Protein AF-A0A1H9HS40-F1 (afdb_monomer)

Radius of gyration: 23.6 Å; Cα contacts (8 Å, |Δi|>4): 736; chains: 1; bounding box: 59×77×65 Å

Foldseek 3Di:
DDDDDDDDDDDPPDPPPPPDPPDPQLVRCCVVDVDDPDPDVDDDLPQPPPFALKDWDDFDDLVLAAQAAWKWKAFPLQWTWFWPPLPPDQKTFIKTARCRSCVSRDATWGWQGRLQVFFTWIARVVVRWTKWFSAQDLAKTFIMTHPCVPDPRIDGFRWHWDFDDADPVGHTWTWTWGQRPNHIWTWDFDDDNMTTIMTGSPDDTTGITIIFIKRAPVCVVVQVCVLFVPFAADEAEDPPFGIAGAADLSLLVVLLVVLVLQVDDADPPPCHQVNLAVSSQVSQQVSCVVSVDPHGHQKKKWWWDDPPDIHIWMWHQHSSRFIWTARSNHRDIDGSNQCADPVSHRTRTHYMYD

Structure (mmCIF, N/CA/C/O backbone):
data_AF-A0A1H9HS40-F1
#
_entry.id   AF-A0A1H9HS40-F1
#
loop_
_atom_site.group_PDB
_atom_site.id
_atom_site.type_symbol
_atom_site.label_atom_id
_atom_site.label_alt_id
_atom_site.label_comp_id
_atom_site.label_asym_id
_atom_site.label_entity_id
_atom_site.label_seq_id
_atom_site.pdbx_PDB_ins_code
_atom_site.Cartn_x
_atom_site.Cartn_y
_atom_site.Cartn_z
_atom_site.occupancy
_atom_site.B_iso_or_equiv
_atom_site.auth_seq_id
_atom_site.auth_comp_id
_atom_site.auth_asym_id
_atom_site.auth_atom_id
_atom_site.pdbx_PDB_model_num
ATOM 1 N N . MET A 1 1 ? 18.404 55.003 -31.697 1.00 40.00 1 MET A N 1
ATOM 2 C CA . MET A 1 1 ? 17.239 55.155 -30.802 1.00 40.00 1 MET A CA 1
ATOM 3 C C . MET A 1 1 ? 16.179 54.204 -31.325 1.00 40.00 1 MET A C 1
ATOM 5 O O . MET A 1 1 ? 15.540 54.501 -32.322 1.00 40.00 1 MET A O 1
ATOM 9 N N . THR A 1 2 ? 16.123 53.007 -30.747 1.00 33.38 2 THR A N 1
ATOM 10 C CA . THR A 1 2 ? 15.305 51.886 -31.228 1.00 33.38 2 THR A CA 1
ATOM 11 C C . THR A 1 2 ? 14.332 51.542 -30.113 1.00 33.38 2 THR A C 1
ATOM 13 O O . THR A 1 2 ? 14.756 51.285 -28.989 1.00 33.38 2 THR A O 1
ATOM 16 N N . ILE A 1 3 ? 13.038 51.630 -30.405 1.00 30.75 3 ILE A N 1
ATOM 17 C CA . ILE A 1 3 ? 11.954 51.423 -29.444 1.00 30.75 3 ILE A CA 1
ATOM 18 C C . ILE A 1 3 ? 11.663 49.919 -29.369 1.00 30.75 3 ILE A C 1
ATOM 20 O O . ILE A 1 3 ? 11.260 49.316 -30.362 1.00 30.75 3 ILE A O 1
ATOM 24 N N . LEU A 1 4 ? 11.870 49.325 -28.191 1.00 27.53 4 LEU A N 1
ATOM 25 C CA . LEU A 1 4 ? 11.405 47.983 -27.836 1.00 27.53 4 LEU A CA 1
ATOM 26 C C . LEU A 1 4 ? 9.881 48.015 -27.643 1.00 27.53 4 LEU A C 1
ATOM 28 O O . LEU A 1 4 ? 9.381 48.727 -26.774 1.00 27.53 4 LEU A O 1
ATOM 32 N N . ARG A 1 5 ? 9.141 47.239 -28.444 1.00 29.30 5 ARG A N 1
ATOM 33 C CA . ARG A 1 5 ? 7.741 46.891 -28.165 1.00 29.30 5 ARG A CA 1
ATOM 34 C C . ARG A 1 5 ? 7.723 45.645 -27.283 1.00 29.30 5 ARG A C 1
ATOM 36 O O . ARG A 1 5 ? 8.166 44.588 -27.717 1.00 29.30 5 ARG A O 1
ATOM 43 N N . ILE A 1 6 ? 7.209 45.792 -26.067 1.00 33.59 6 ILE A N 1
ATOM 44 C CA . ILE A 1 6 ? 6.857 44.691 -25.168 1.00 33.59 6 ILE A CA 1
ATOM 45 C C . ILE A 1 6 ? 5.388 44.358 -25.445 1.00 33.59 6 ILE A C 1
ATOM 47 O O . ILE A 1 6 ? 4.531 45.237 -25.347 1.00 33.59 6 ILE A O 1
ATOM 51 N N . THR A 1 7 ? 5.099 43.119 -25.831 1.00 40.88 7 THR A N 1
ATOM 52 C CA . THR A 1 7 ? 3.731 42.584 -25.918 1.00 40.88 7 THR A CA 1
ATOM 53 C C . THR A 1 7 ? 3.304 42.065 -24.537 1.00 40.88 7 THR A C 1
ATOM 55 O O . THR A 1 7 ? 4.147 41.479 -23.855 1.00 40.88 7 THR A O 1
ATOM 58 N N . PRO A 1 8 ? 2.045 42.251 -24.092 1.00 34.88 8 PRO A N 1
ATOM 59 C CA . PRO A 1 8 ? 1.588 41.734 -22.805 1.00 34.88 8 PRO A CA 1
ATOM 60 C C . PRO A 1 8 ? 1.422 40.213 -22.840 1.00 34.88 8 PRO A C 1
ATOM 62 O O . PRO A 1 8 ? 0.941 39.651 -23.822 1.00 34.88 8 PRO A O 1
ATOM 65 N N . THR A 1 9 ? 1.818 39.585 -21.742 1.00 35.16 9 THR A N 1
ATOM 66 C CA . THR A 1 9 ? 1.709 38.162 -21.426 1.00 35.16 9 THR A CA 1
ATOM 67 C C . THR A 1 9 ? 0.245 37.713 -21.404 1.00 35.16 9 THR A C 1
ATOM 69 O O . THR A 1 9 ? -0.578 38.322 -20.718 1.00 35.16 9 THR A O 1
ATOM 72 N N . GLU A 1 10 ? -0.077 36.635 -22.121 1.00 34.25 10 GLU A N 1
ATOM 73 C CA . GLU A 1 10 ? -1.341 35.915 -21.950 1.00 34.25 10 GLU A CA 1
ATOM 74 C C . GLU A 1 10 ? -1.436 35.408 -20.507 1.00 34.25 10 GLU A C 1
ATOM 76 O O . GLU A 1 10 ? -0.534 34.744 -19.993 1.00 34.25 10 GLU A O 1
ATOM 81 N N . THR A 1 11 ? -2.520 35.780 -19.833 1.00 31.67 11 THR A N 1
ATOM 82 C CA . THR A 1 11 ? -2.842 35.293 -18.493 1.00 31.67 11 THR A CA 1
ATOM 83 C C . THR A 1 11 ? -3.531 33.947 -18.678 1.00 31.67 11 THR A C 1
ATOM 85 O O . THR A 1 11 ? -4.616 33.883 -19.248 1.00 31.67 11 THR A O 1
ATOM 88 N N . ILE A 1 12 ? -2.871 32.863 -18.273 1.00 31.50 12 ILE A N 1
ATOM 89 C CA . ILE A 1 12 ? -3.495 31.542 -18.209 1.00 31.50 12 ILE A CA 1
ATOM 90 C C . ILE A 1 12 ? -4.459 31.587 -17.023 1.00 31.50 12 ILE A C 1
ATOM 92 O O . ILE A 1 12 ? -4.018 31.607 -15.873 1.00 31.50 12 ILE A O 1
ATOM 96 N N . ASP A 1 13 ? -5.761 31.626 -17.304 1.00 28.08 13 ASP A N 1
ATOM 97 C CA . ASP A 1 13 ? -6.796 31.390 -16.302 1.00 28.08 13 ASP A CA 1
ATOM 98 C C . ASP A 1 13 ? -6.647 29.950 -15.795 1.00 28.08 13 ASP A C 1
ATOM 100 O O . ASP A 1 13 ? -7.088 28.979 -16.414 1.00 28.08 13 ASP A O 1
ATOM 104 N N . LEU A 1 14 ? -5.968 29.807 -14.656 1.00 28.09 14 LEU A N 1
ATOM 105 C CA . LEU A 1 14 ? -6.035 28.606 -13.840 1.00 28.09 14 LEU A CA 1
ATOM 106 C C . LEU A 1 14 ? -7.497 28.437 -13.425 1.00 28.09 14 LEU A C 1
ATOM 108 O O . LEU A 1 14 ? -8.017 29.217 -12.629 1.00 28.09 14 LEU A O 1
ATOM 112 N N . LEU A 1 15 ? -8.152 27.409 -13.966 1.00 28.73 15 LEU A N 1
ATOM 113 C CA . LEU A 1 15 ? -9.399 26.869 -13.435 1.00 28.73 15 LEU A CA 1
ATOM 114 C C . LEU A 1 15 ? -9.146 26.432 -11.988 1.00 28.73 15 LEU A C 1
ATOM 116 O O . LEU A 1 15 ? -8.768 25.294 -11.717 1.00 28.73 15 LEU A O 1
ATOM 120 N N . VAL A 1 16 ? -9.321 27.365 -11.054 1.00 27.80 16 VAL A N 1
ATOM 121 C CA . VAL A 1 16 ? -9.432 27.069 -9.632 1.00 27.80 16 VAL A CA 1
ATOM 122 C C . VAL A 1 16 ? -10.718 26.253 -9.488 1.00 27.80 16 VAL A C 1
ATOM 124 O O . VAL A 1 16 ? -11.789 26.766 -9.833 1.00 27.80 16 VAL A O 1
ATOM 127 N N . PRO A 1 17 ? -10.657 24.980 -9.053 1.00 28.31 17 PRO A N 1
ATOM 128 C CA . PRO A 1 17 ? -11.872 24.233 -8.771 1.00 28.31 17 PRO A CA 1
ATOM 129 C C . PRO A 1 17 ? -12.689 25.030 -7.747 1.00 28.31 17 PRO A C 1
ATOM 131 O O . PRO A 1 17 ? -12.093 25.649 -6.861 1.00 28.31 17 PRO A O 1
ATOM 134 N N . PRO A 1 18 ? -14.028 25.070 -7.866 1.00 28.84 18 PRO A N 1
ATOM 135 C CA . PRO A 1 18 ? -14.858 25.852 -6.959 1.00 28.84 18 PRO A CA 1
ATOM 136 C C . PRO A 1 18 ? -14.485 25.503 -5.51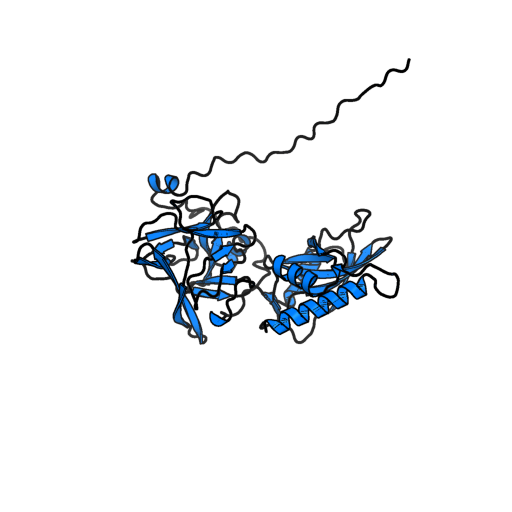9 1.00 28.84 18 PRO A C 1
ATOM 138 O O . PRO A 1 18 ? -14.497 24.324 -5.155 1.00 28.84 18 PRO A O 1
ATOM 141 N N . GLN A 1 19 ? -14.114 26.519 -4.729 1.00 28.41 19 GLN A N 1
ATOM 142 C CA . GLN A 1 19 ? -13.944 26.381 -3.286 1.00 28.41 19 GLN A CA 1
ATOM 143 C C . GLN A 1 19 ? -15.234 25.763 -2.747 1.00 28.41 19 GLN A C 1
ATOM 145 O O . GLN A 1 19 ? -16.277 26.415 -2.713 1.00 28.41 19 GLN A O 1
ATOM 150 N N . ARG A 1 20 ? -15.177 24.474 -2.398 1.00 40.81 20 ARG A N 1
ATOM 151 C CA . ARG A 1 20 ? -16.240 23.838 -1.627 1.00 40.81 20 ARG A CA 1
ATOM 152 C C . ARG A 1 20 ? -16.282 24.514 -0.264 1.00 40.81 20 ARG A C 1
ATOM 154 O O . ARG A 1 20 ? -15.242 24.939 0.241 1.00 40.81 20 ARG A O 1
ATOM 161 N N . GLU A 1 21 ? -17.489 24.644 0.277 1.00 34.22 21 GLU A N 1
ATOM 162 C CA . GLU A 1 21 ? -17.707 25.229 1.596 1.00 34.22 21 GLU A CA 1
ATOM 163 C C . GLU A 1 21 ? -16.747 24.619 2.628 1.00 34.22 21 GLU A C 1
ATOM 165 O O . GLU A 1 21 ? -16.430 23.428 2.530 1.00 34.22 21 GLU A O 1
ATOM 170 N N . PRO A 1 22 ? -16.253 25.414 3.595 1.00 35.09 22 PRO A N 1
ATOM 171 C CA . PRO A 1 22 ? -15.425 24.889 4.668 1.00 35.09 22 PRO A CA 1
ATOM 172 C C . PRO A 1 22 ? -16.176 23.736 5.335 1.00 35.09 22 PRO A C 1
ATOM 174 O O . PRO A 1 22 ? -17.273 23.924 5.859 1.00 35.09 22 PRO A O 1
ATOM 177 N N . HIS A 1 23 ? -15.598 22.535 5.268 1.00 45.19 23 HIS A N 1
ATOM 178 C CA . HIS A 1 23 ? -16.091 21.391 6.020 1.00 45.19 23 HIS A CA 1
ATOM 179 C C . HIS A 1 23 ? -16.185 21.825 7.485 1.00 45.19 23 HIS A C 1
ATOM 181 O O . HIS A 1 23 ? -15.173 22.221 8.065 1.00 45.19 23 HIS A O 1
ATOM 187 N N . ALA A 1 24 ? -17.397 21.818 8.045 1.00 52.47 24 ALA A N 1
ATOM 188 C CA . ALA A 1 24 ? -17.604 22.102 9.459 1.00 52.47 24 ALA A CA 1
ATOM 189 C C . ALA A 1 24 ? -16.704 21.184 10.298 1.00 52.47 24 ALA A C 1
ATOM 191 O O . ALA A 1 24 ? -16.459 20.041 9.905 1.00 52.47 24 ALA A O 1
ATOM 192 N N . ASP A 1 25 ? -16.185 21.705 11.410 1.00 58.88 25 ASP A N 1
ATOM 193 C CA . ASP A 1 25 ? -15.340 20.959 12.344 1.00 58.88 25 ASP A CA 1
ATOM 194 C C . ASP A 1 25 ? -16.004 19.595 12.659 1.00 58.88 25 ASP A C 1
ATOM 196 O O . ASP A 1 25 ? -17.232 19.550 12.822 1.00 58.88 25 ASP A O 1
ATOM 200 N N . PRO A 1 26 ? -15.255 18.474 12.728 1.00 55.47 26 PRO A N 1
ATOM 201 C CA . PRO A 1 26 ? -15.784 17.188 13.179 1.00 55.47 26 PRO A CA 1
ATOM 202 C C . PRO A 1 26 ? -16.660 17.297 14.435 1.00 55.47 26 PRO A C 1
ATOM 204 O O . PRO A 1 26 ? -17.665 16.593 14.541 1.00 55.47 26 PRO A O 1
ATOM 207 N N . GLY A 1 27 ? -16.314 18.203 15.359 1.00 50.59 27 GLY A N 1
ATOM 208 C CA . GLY A 1 27 ? -17.098 18.508 16.557 1.00 50.59 27 GLY A CA 1
ATOM 209 C C . GLY A 1 27 ? -18.384 19.305 16.292 1.00 50.59 27 GLY A C 1
ATOM 210 O O . GLY A 1 27 ? -19.408 19.045 16.927 1.00 50.59 27 GLY A O 1
ATOM 211 N N . ASP A 1 28 ? -18.381 20.220 15.319 1.00 47.12 28 ASP A N 1
ATOM 212 C CA . ASP A 1 28 ? -19.530 21.076 14.982 1.00 47.12 28 ASP A CA 1
ATOM 213 C C . ASP A 1 28 ? -20.619 20.318 14.208 1.00 47.12 28 ASP A C 1
ATOM 215 O O . ASP A 1 28 ? -21.813 20.543 14.425 1.00 47.12 28 ASP A O 1
ATOM 219 N N . LEU A 1 29 ? -20.234 19.360 13.353 1.00 50.53 29 LEU A N 1
ATOM 220 C CA . LEU A 1 29 ? -21.190 18.483 12.662 1.00 50.53 29 LEU A CA 1
ATOM 221 C C . LEU A 1 29 ? -21.985 17.604 13.639 1.00 50.53 29 LEU A C 1
ATOM 223 O O . LEU A 1 29 ? -23.115 17.225 13.334 1.00 50.53 29 LEU A O 1
ATOM 227 N N . LEU A 1 30 ? -21.439 17.336 14.828 1.00 45.12 30 LEU A N 1
ATOM 228 C CA . LEU A 1 30 ? -22.078 16.518 15.861 1.00 45.12 30 LEU A CA 1
ATOM 229 C C . LEU A 1 30 ? -22.964 17.321 16.818 1.00 45.12 30 LEU A C 1
ATOM 231 O O . LEU A 1 30 ? -23.935 16.779 17.346 1.00 45.12 30 LEU A O 1
ATOM 235 N N . ALA A 1 31 ? -22.690 18.617 16.999 1.00 40.88 31 ALA A N 1
ATOM 236 C CA . ALA A 1 31 ? -23.524 19.500 17.817 1.00 40.88 31 ALA A CA 1
ATOM 237 C C . ALA A 1 31 ? -24.910 19.770 17.188 1.00 40.88 31 ALA A C 1
ATOM 239 O O . ALA A 1 31 ? -25.861 20.079 17.908 1.00 40.88 31 ALA A O 1
ATOM 240 N N . GLY A 1 32 ? -25.042 19.621 15.862 1.00 37.72 32 GLY A N 1
ATOM 241 C CA . GLY A 1 32 ? -26.309 19.759 15.125 1.00 37.72 32 GLY A CA 1
ATOM 242 C C . GLY A 1 32 ? -26.915 18.447 14.612 1.00 37.72 32 GLY A C 1
ATOM 243 O O . GLY A 1 32 ? -28.125 18.379 14.387 1.00 37.72 32 GLY A O 1
ATOM 244 N N . HIS A 1 33 ? -26.110 17.393 14.452 1.00 35.03 33 HIS A N 1
ATOM 245 C CA . HIS A 1 33 ? -26.544 16.108 13.913 1.00 35.03 33 HIS A CA 1
ATOM 246 C C . HIS A 1 33 ? -25.877 14.958 14.677 1.00 35.03 33 HIS A C 1
ATOM 248 O O . HIS A 1 33 ? -24.681 14.733 14.567 1.00 35.03 33 HIS A O 1
ATOM 254 N N . LEU A 1 34 ? -26.667 14.149 15.389 1.00 39.03 34 LEU A N 1
ATOM 255 C CA . LEU A 1 34 ? -26.239 12.904 16.063 1.00 39.03 34 LEU A CA 1
ATOM 256 C C . LEU A 1 34 ? -25.634 11.833 15.119 1.00 39.03 34 LEU A C 1
ATOM 258 O O . LEU A 1 34 ? -25.358 10.707 15.533 1.00 39.03 34 LEU A O 1
ATOM 262 N N . HIS A 1 35 ? -25.424 12.161 13.846 1.00 43.16 35 HIS A N 1
ATOM 263 C CA . HIS A 1 35 ? -24.934 11.272 12.811 1.00 43.16 35 HIS A CA 1
ATOM 264 C C . HIS A 1 35 ? -23.915 12.026 11.957 1.00 43.16 35 HIS A C 1
ATOM 266 O O . HIS A 1 35 ? -24.259 13.043 11.354 1.00 43.16 35 HIS A O 1
ATOM 272 N N . ALA A 1 36 ? -22.688 11.501 11.860 1.00 43.53 36 ALA A N 1
ATOM 273 C CA . ALA A 1 36 ? -21.778 11.875 10.783 1.00 43.53 36 ALA A CA 1
ATOM 274 C C . ALA A 1 36 ? -22.552 11.804 9.448 1.00 43.53 36 ALA A C 1
ATOM 276 O O . ALA A 1 36 ? -23.324 10.851 9.256 1.00 43.53 36 ALA A O 1
ATOM 277 N N . PRO A 1 37 ? -22.434 12.816 8.567 1.00 43.62 37 PRO A N 1
ATOM 278 C CA . PRO A 1 37 ? -23.294 12.954 7.398 1.00 43.62 37 PRO A CA 1
ATOM 279 C C . PRO A 1 37 ? -23.260 11.674 6.561 1.00 43.62 37 PRO A C 1
ATOM 281 O O . PRO A 1 37 ? -22.245 11.344 5.954 1.00 43.62 37 PRO A O 1
ATOM 284 N N . ARG A 1 38 ? -24.378 10.930 6.554 1.00 46.50 38 ARG A N 1
ATOM 285 C CA . ARG A 1 38 ? -24.529 9.694 5.780 1.00 46.50 38 ARG A CA 1
ATOM 286 C C . ARG A 1 38 ? -24.315 10.035 4.316 1.00 46.50 38 ARG A C 1
ATOM 288 O O . ARG A 1 38 ? -25.177 10.652 3.689 1.00 46.50 38 ARG A O 1
ATOM 295 N N . ARG A 1 39 ? -23.203 9.588 3.739 1.00 45.75 39 ARG A N 1
ATOM 296 C CA . ARG A 1 39 ? -23.082 9.534 2.289 1.00 45.75 39 ARG A CA 1
ATOM 297 C C . ARG A 1 39 ? -23.960 8.386 1.772 1.00 45.75 39 ARG A C 1
ATOM 299 O O . ARG A 1 39 ? -23.469 7.306 1.486 1.00 45.75 39 ARG A O 1
ATOM 306 N N . GLY A 1 40 ? -25.263 8.658 1.684 1.00 43.56 40 GLY A N 1
ATOM 307 C CA . GLY A 1 40 ? -26.228 7.927 0.866 1.00 43.56 40 GLY A CA 1
ATOM 308 C C . GLY A 1 40 ? -26.787 6.628 1.454 1.00 43.56 40 GLY A C 1
ATOM 309 O O . GLY A 1 40 ? -26.328 5.546 1.115 1.00 43.56 40 GLY A O 1
ATOM 310 N N . GLU A 1 41 ? -27.891 6.733 2.200 1.00 39.34 41 GLU A N 1
ATOM 311 C CA . GLU A 1 41 ? -29.002 5.773 2.037 1.00 39.34 41 GLU A CA 1
ATOM 312 C C . GLU A 1 41 ? -29.729 5.982 0.690 1.00 39.34 41 GLU A C 1
ATOM 314 O O . GLU A 1 41 ? -30.483 5.116 0.261 1.00 39.34 41 GLU A O 1
ATOM 319 N N . ASP A 1 42 ? -29.445 7.080 -0.023 1.00 39.03 42 ASP A N 1
ATOM 320 C CA . ASP A 1 42 ? -29.999 7.372 -1.340 1.00 39.03 42 ASP A CA 1
ATOM 321 C C . ASP A 1 42 ? -28.957 7.320 -2.465 1.00 39.03 42 ASP A C 1
ATOM 323 O O . ASP A 1 42 ? -27.871 7.899 -2.399 1.00 39.03 42 ASP A O 1
ATOM 327 N N . SER A 1 43 ? -29.400 6.700 -3.559 1.00 35.66 43 SER A N 1
ATOM 328 C CA . SER A 1 43 ? -28.802 6.584 -4.892 1.00 35.66 43 SER A CA 1
ATOM 329 C C . SER A 1 43 ? -27.727 5.510 -5.056 1.00 35.66 43 SER A C 1
ATOM 331 O O . SER A 1 43 ? -26.534 5.746 -4.908 1.00 35.66 43 SER A O 1
ATOM 333 N N . THR A 1 44 ? -28.201 4.314 -5.435 1.00 37.56 44 THR A N 1
ATOM 334 C CA . THR A 1 44 ? -27.530 3.372 -6.347 1.00 37.56 44 THR A CA 1
ATOM 335 C C . THR A 1 44 ? -26.013 3.477 -6.294 1.00 37.56 44 THR A C 1
ATOM 337 O O . THR A 1 44 ? -25.440 4.235 -7.082 1.00 37.56 44 THR A O 1
ATOM 340 N N . GLY A 1 45 ? -25.374 2.748 -5.374 1.00 38.91 45 GLY A N 1
ATOM 341 C CA . GLY A 1 45 ? -23.928 2.569 -5.395 1.00 38.91 45 GLY A CA 1
ATOM 342 C C . GLY A 1 45 ? -23.542 2.189 -6.815 1.00 38.91 45 GLY A C 1
ATOM 343 O O . GLY A 1 45 ? -23.801 1.069 -7.255 1.00 38.91 45 GLY A O 1
ATOM 344 N N . ARG A 1 46 ? -23.061 3.164 -7.596 1.00 36.19 46 ARG A N 1
ATOM 345 C CA . ARG A 1 46 ? -22.577 2.901 -8.941 1.00 36.19 46 ARG A CA 1
ATOM 346 C C . ARG A 1 46 ? -21.473 1.901 -8.696 1.00 36.19 46 ARG A C 1
ATOM 348 O O . ARG A 1 46 ? -20.494 2.266 -8.052 1.00 36.19 46 ARG A O 1
ATOM 355 N N 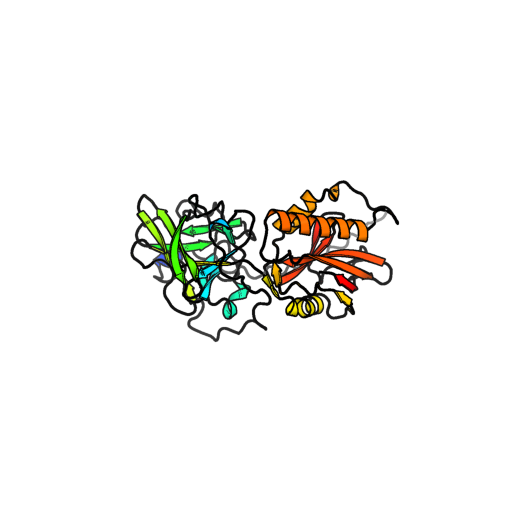. ALA A 1 47 ? -21.656 0.669 -9.162 1.00 39.47 47 ALA A N 1
ATOM 356 C CA . ALA A 1 47 ? -20.558 -0.262 -9.317 1.00 39.47 47 ALA A CA 1
ATOM 357 C C . ALA A 1 47 ? -19.465 0.514 -10.063 1.00 39.47 47 ALA A C 1
ATOM 359 O O . ALA A 1 47 ? -19.624 0.865 -11.237 1.00 39.47 47 ALA A O 1
ATOM 360 N N . ARG A 1 48 ? -18.439 0.950 -9.328 1.00 44.94 48 ARG A N 1
ATOM 361 C CA . ARG A 1 48 ? -17.328 1.713 -9.883 1.00 44.94 48 ARG A CA 1
ATOM 362 C C . ARG A 1 48 ? -16.453 0.689 -10.604 1.00 44.94 48 ARG A C 1
ATOM 364 O O . ARG A 1 48 ? -15.579 0.090 -9.991 1.00 44.94 48 ARG A O 1
ATOM 371 N N . GLY A 1 49 ? -16.741 0.480 -11.890 1.00 50.38 49 GLY A N 1
ATOM 372 C CA . GLY A 1 49 ? -15.906 -0.277 -12.829 1.00 50.38 49 GLY A CA 1
ATOM 373 C C . GLY A 1 49 ? -15.845 -1.793 -12.608 1.00 50.38 49 GLY A C 1
ATOM 374 O O . GLY A 1 49 ? -16.630 -2.364 -11.852 1.00 50.38 49 GLY A O 1
ATOM 375 N N . ASP A 1 50 ? -14.897 -2.424 -13.305 1.00 57.53 50 ASP A N 1
ATOM 376 C CA . ASP A 1 50 ? -14.623 -3.868 -13.343 1.00 57.53 50 ASP A CA 1
ATOM 377 C C . ASP A 1 50 ? -14.012 -4.410 -12.027 1.00 57.53 50 ASP A C 1
ATOM 379 O O . ASP A 1 50 ? -13.008 -5.117 -12.048 1.00 57.53 50 ASP A O 1
ATOM 383 N N . GLY A 1 51 ? -14.598 -4.086 -10.868 1.00 63.47 51 GLY A N 1
ATOM 384 C CA . GLY A 1 51 ? -14.123 -4.522 -9.546 1.00 63.47 51 GLY A CA 1
ATOM 385 C C . GLY A 1 51 ? -12.682 -4.091 -9.209 1.00 63.47 51 GLY A C 1
ATOM 386 O O . GLY A 1 51 ? -12.026 -3.399 -9.990 1.00 63.47 51 GLY A O 1
ATOM 387 N N . PRO A 1 52 ? -12.162 -4.473 -8.030 1.00 74.44 52 PRO A N 1
ATOM 388 C CA . PRO A 1 52 ? -10.778 -4.190 -7.676 1.00 74.44 52 PRO A CA 1
ATOM 389 C C . PRO A 1 52 ? -9.824 -5.087 -8.478 1.00 74.44 52 PRO A C 1
ATOM 391 O O . PRO A 1 52 ? -10.000 -6.305 -8.566 1.00 74.44 52 PRO A O 1
ATOM 394 N N . VAL A 1 53 ? -8.785 -4.490 -9.069 1.00 80.88 53 VAL A N 1
ATOM 395 C CA . VAL A 1 53 ? -7.723 -5.257 -9.749 1.00 80.88 53 VAL A CA 1
ATOM 396 C C . VAL A 1 53 ? -6.757 -5.887 -8.741 1.00 80.88 53 VAL A C 1
ATOM 398 O O . VAL A 1 53 ? -6.182 -6.948 -8.997 1.00 80.88 53 VAL A O 1
ATOM 401 N N . ILE A 1 54 ? -6.623 -5.247 -7.581 1.00 89.81 54 ILE A N 1
ATOM 402 C CA . ILE A 1 54 ? -5.916 -5.778 -6.425 1.00 89.81 54 ILE A CA 1
ATOM 403 C C . ILE A 1 54 ? -6.826 -6.745 -5.671 1.00 89.81 54 ILE A C 1
ATOM 405 O O . ILE A 1 54 ? -8.009 -6.494 -5.463 1.00 89.81 54 ILE A O 1
A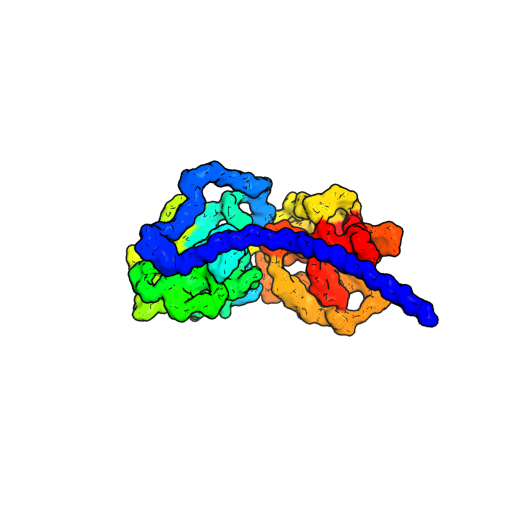TOM 409 N N . THR A 1 55 ? -6.256 -7.859 -5.241 1.00 91.38 55 THR A N 1
ATOM 410 C CA . THR A 1 55 ? -6.886 -8.782 -4.302 1.00 91.38 55 THR A CA 1
ATOM 411 C C . THR A 1 55 ? -6.198 -8.724 -2.957 1.00 91.38 55 THR A C 1
ATOM 413 O O . THR A 1 55 ? -5.018 -8.401 -2.868 1.00 91.38 55 THR A O 1
ATOM 416 N N . LEU A 1 56 ? -6.937 -9.049 -1.906 1.00 93.00 56 LEU A N 1
ATOM 417 C CA . LEU A 1 56 ? -6.386 -9.131 -0.562 1.00 93.00 56 LEU A CA 1
ATOM 418 C C . LEU A 1 56 ? -5.840 -10.540 -0.318 1.00 93.00 56 LEU A C 1
ATOM 420 O O . LEU A 1 56 ? -6.432 -11.510 -0.793 1.00 93.00 56 LEU A O 1
ATOM 424 N N . SER A 1 57 ? -4.728 -10.639 0.408 1.00 92.88 57 SER A N 1
ATOM 425 C CA . SER A 1 57 ? -4.185 -11.920 0.876 1.00 92.88 57 SER A CA 1
ATOM 426 C C . SER A 1 57 ? -5.172 -12.654 1.789 1.00 92.88 57 SER A C 1
ATOM 428 O O . SER A 1 57 ? -6.153 -12.069 2.260 1.00 92.88 57 SER A O 1
ATOM 430 N N . ASP A 1 58 ? -4.862 -13.899 2.143 1.00 92.88 58 ASP A N 1
ATOM 431 C CA . ASP A 1 58 ? -5.422 -14.485 3.363 1.00 92.88 58 ASP A CA 1
ATOM 432 C C . ASP A 1 58 ? -5.005 -13.654 4.598 1.00 92.88 58 ASP A C 1
ATOM 434 O O . ASP A 1 58 ? -4.031 -12.891 4.525 1.00 92.88 58 ASP A O 1
ATOM 438 N N . PRO A 1 59 ? -5.742 -13.732 5.724 1.00 94.69 59 PRO A N 1
ATOM 439 C CA . PRO A 1 59 ? -5.361 -13.035 6.945 1.00 94.69 59 PRO A CA 1
ATOM 440 C C . PRO A 1 59 ? -3.925 -13.364 7.366 1.00 94.69 59 PRO A C 1
ATOM 442 O O . PRO A 1 59 ? -3.584 -14.531 7.571 1.00 94.69 59 PRO A O 1
ATOM 445 N N . ILE A 1 60 ? -3.101 -12.335 7.548 1.00 92.06 60 ILE A N 1
ATOM 446 C CA . ILE A 1 60 ? -1.765 -12.493 8.121 1.00 92.06 60 ILE A CA 1
ATOM 447 C C . ILE A 1 60 ? -1.847 -12.441 9.650 1.00 92.06 60 ILE A C 1
ATOM 449 O O . ILE A 1 60 ? -2.671 -11.703 10.210 1.00 92.06 60 ILE A O 1
ATOM 453 N N . PRO A 1 61 ? -1.000 -13.203 10.354 1.00 87.44 61 PRO A N 1
ATOM 454 C CA . PRO A 1 61 ? -0.953 -13.139 11.798 1.00 87.44 61 PRO A CA 1
ATOM 455 C C . PRO A 1 61 ? -0.233 -11.858 12.239 1.00 87.44 61 PRO A C 1
ATOM 457 O O . PRO A 1 61 ? 0.635 -11.328 11.543 1.00 87.44 61 PRO A O 1
ATOM 460 N N . ALA A 1 62 ? -0.607 -11.326 13.396 1.00 81.38 62 ALA A N 1
ATOM 461 C CA . ALA A 1 62 ? -0.176 -9.996 13.803 1.00 81.38 62 ALA A CA 1
ATOM 462 C C . ALA A 1 62 ? 1.327 -9.898 14.151 1.00 81.38 62 ALA A C 1
ATOM 464 O O . ALA A 1 62 ? 1.896 -8.813 14.100 1.00 81.38 62 ALA A O 1
ATOM 465 N N . GLU A 1 63 ? 2.020 -11.012 14.400 1.00 81.06 63 GLU A N 1
ATOM 466 C CA . GLU A 1 63 ? 3.489 -11.070 14.466 1.00 81.06 63 GLU A CA 1
ATOM 467 C C . GLU A 1 63 ? 4.184 -10.760 13.127 1.00 81.06 63 GLU A C 1
ATOM 469 O O . GLU A 1 63 ? 5.348 -10.370 13.126 1.00 81.06 63 GLU A O 1
ATOM 474 N N . GLN A 1 64 ? 3.478 -10.884 11.998 1.00 85.50 64 GLN A N 1
ATOM 475 C CA . GLN A 1 64 ? 3.963 -10.461 10.678 1.00 85.50 64 GLN A CA 1
ATOM 476 C C . GLN A 1 64 ? 3.647 -8.986 10.383 1.00 85.50 64 GLN A C 1
ATOM 478 O O . GLN A 1 64 ? 3.908 -8.517 9.277 1.00 85.50 64 GLN A O 1
ATOM 483 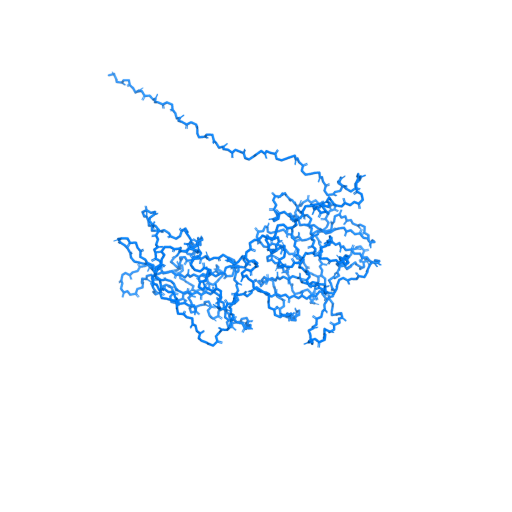N N . ILE A 1 65 ? 3.089 -8.246 11.352 1.00 86.94 65 ILE A N 1
ATOM 484 C CA . ILE A 1 65 ? 2.852 -6.807 11.223 1.00 86.94 65 ILE A CA 1
ATOM 485 C C . ILE A 1 65 ? 4.093 -6.031 11.666 1.00 86.94 65 ILE A C 1
ATOM 487 O O . ILE A 1 65 ? 4.449 -5.984 12.842 1.00 86.94 65 ILE A O 1
ATOM 491 N N . ASP A 1 66 ? 4.709 -5.345 10.718 1.00 84.19 66 ASP A N 1
ATOM 492 C CA . ASP A 1 66 ? 5.755 -4.352 10.909 1.00 84.19 66 ASP A CA 1
ATOM 493 C C . ASP A 1 66 ? 5.344 -2.955 10.392 1.00 84.19 66 ASP A C 1
ATOM 495 O O . ASP A 1 66 ? 4.297 -2.778 9.765 1.00 84.19 66 ASP A O 1
ATOM 499 N N . ALA A 1 67 ? 6.175 -1.949 10.677 1.00 83.25 67 ALA A N 1
ATOM 500 C CA . ALA A 1 67 ? 5.897 -0.547 10.356 1.00 83.25 67 ALA A CA 1
ATOM 501 C C . ALA A 1 67 ? 6.161 -0.145 8.891 1.00 83.25 67 ALA A C 1
ATOM 503 O O . ALA A 1 67 ? 5.749 0.928 8.457 1.00 83.25 67 ALA A O 1
ATOM 504 N N . ASN A 1 68 ? 6.866 -0.980 8.134 1.00 78.62 68 ASN A N 1
ATOM 505 C CA . ASN A 1 68 ? 7.273 -0.721 6.755 1.00 78.62 68 ASN A CA 1
ATOM 506 C C . ASN A 1 68 ? 6.342 -1.387 5.736 1.00 78.62 68 ASN A C 1
ATOM 508 O O . ASN A 1 68 ? 6.307 -0.965 4.579 1.00 78.62 68 ASN A O 1
ATOM 512 N N . THR A 1 69 ? 5.575 -2.392 6.149 1.00 84.62 69 THR A N 1
ATOM 513 C CA . THR A 1 69 ? 4.646 -3.107 5.273 1.00 84.62 69 THR A CA 1
ATOM 514 C C . THR A 1 69 ? 3.255 -2.446 5.288 1.00 84.62 69 THR A C 1
ATOM 516 O O . THR A 1 69 ? 2.756 -2.077 6.351 1.00 84.62 69 THR A O 1
ATOM 519 N N . PRO A 1 70 ? 2.624 -2.225 4.120 1.00 89.69 70 PRO A N 1
ATOM 520 C CA . PRO A 1 70 ? 1.246 -1.746 4.019 1.00 89.69 70 PRO A CA 1
ATOM 521 C C . PRO A 1 70 ? 0.217 -2.861 4.270 1.00 89.69 70 PRO A C 1
ATOM 523 O O . PRO A 1 70 ? 0.391 -3.990 3.812 1.00 89.69 70 PRO A O 1
ATOM 526 N N . TYR A 1 71 ? -0.914 -2.517 4.886 1.00 93.44 71 TYR A N 1
ATOM 527 C CA . TYR A 1 71 ? -2.009 -3.450 5.159 1.00 93.44 71 TYR A CA 1
ATOM 528 C C . TYR A 1 71 ? -3.381 -2.892 4.797 1.00 93.44 71 TYR A C 1
ATOM 530 O O . TYR A 1 71 ? -3.587 -1.683 4.700 1.00 93.44 71 TYR A O 1
ATOM 538 N N . VAL A 1 72 ? -4.342 -3.805 4.708 1.00 95.44 72 VAL A N 1
ATOM 539 C CA . VAL A 1 72 ? -5.776 -3.543 4.821 1.00 95.44 72 VAL A CA 1
ATOM 540 C C . VAL A 1 72 ? -6.286 -4.196 6.097 1.00 95.44 72 VAL A C 1
ATOM 542 O O . VAL A 1 72 ? -5.947 -5.341 6.397 1.00 95.44 72 VAL A O 1
ATOM 545 N N . ILE A 1 73 ? -7.128 -3.480 6.839 1.00 96.88 73 ILE A N 1
ATOM 546 C CA . ILE A 1 73 ? -7.829 -4.025 8.003 1.00 96.88 73 ILE A CA 1
ATOM 547 C C . ILE A 1 73 ? -9.235 -4.404 7.564 1.00 96.88 73 ILE A C 1
ATOM 549 O O . ILE A 1 73 ? -9.975 -3.551 7.072 1.00 96.88 73 ILE A O 1
ATOM 553 N N . LYS A 1 74 ? -9.602 -5.670 7.756 1.00 96.62 74 LYS A N 1
ATOM 554 C CA . LYS A 1 74 ? -10.901 -6.222 7.371 1.00 96.62 74 LYS A CA 1
ATOM 555 C C . LYS A 1 74 ? -11.653 -6.728 8.593 1.00 96.62 74 LYS A C 1
ATOM 557 O O . LYS A 1 74 ? -11.048 -7.350 9.461 1.00 96.62 74 LYS A O 1
ATOM 562 N N . ASP A 1 75 ? -12.951 -6.475 8.668 1.00 96.00 75 ASP A N 1
ATOM 563 C CA . ASP A 1 75 ? -13.799 -6.979 9.746 1.00 96.00 75 ASP A CA 1
ATOM 564 C C . ASP A 1 75 ? -14.470 -8.322 9.412 1.00 96.00 75 ASP A C 1
ATOM 566 O O . ASP A 1 75 ? -14.442 -8.808 8.278 1.00 96.00 75 ASP A O 1
ATOM 570 N N . ALA A 1 76 ? -15.118 -8.918 10.413 1.00 92.75 76 ALA A N 1
ATOM 571 C CA . ALA A 1 76 ? -15.839 -10.184 10.280 1.00 92.75 76 ALA A CA 1
ATOM 572 C C . ALA A 1 76 ? -17.037 -10.146 9.307 1.00 92.75 76 ALA A C 1
ATOM 574 O O . ALA A 1 76 ? -17.544 -11.200 8.928 1.00 92.75 76 ALA A O 1
ATOM 575 N N . HIS A 1 77 ? -17.491 -8.963 8.8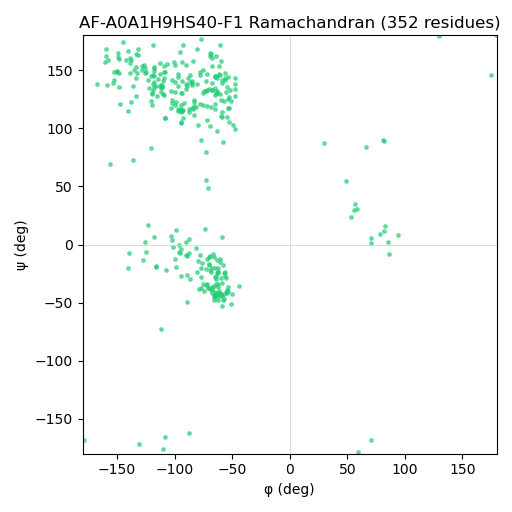79 1.00 92.00 77 HIS A N 1
ATOM 576 C CA . HIS A 1 77 ? -18.526 -8.808 7.850 1.00 92.00 77 HIS A CA 1
ATOM 577 C C . HIS A 1 77 ? -17.943 -8.719 6.435 1.00 92.00 77 HIS A C 1
ATOM 579 O O . HIS A 1 77 ? -18.680 -8.548 5.465 1.00 92.00 77 HIS A O 1
ATOM 585 N N . GLY A 1 78 ? -16.623 -8.835 6.300 1.00 91.88 78 GLY A N 1
ATOM 586 C CA . GLY A 1 78 ? -15.934 -8.755 5.026 1.00 91.88 78 GLY A CA 1
ATOM 587 C C . GLY A 1 78 ? -15.683 -7.329 4.540 1.00 91.88 78 GLY A C 1
ATOM 588 O O . GLY A 1 78 ? -15.294 -7.143 3.385 1.00 91.88 78 GLY A O 1
ATOM 589 N N . ARG A 1 79 ? -15.895 -6.328 5.399 1.00 95.44 79 ARG A N 1
ATOM 590 C CA . ARG A 1 79 ? -15.685 -4.914 5.089 1.00 95.44 79 ARG A CA 1
ATOM 591 C C . ARG A 1 79 ? -14.273 -4.494 5.434 1.00 95.44 79 ARG A C 1
ATOM 593 O O . ARG A 1 79 ? -13.667 -5.058 6.334 1.00 95.44 79 ARG A O 1
ATOM 600 N N . VAL A 1 80 ? -13.779 -3.460 4.774 1.00 96.25 80 VAL A N 1
ATOM 601 C CA . VAL A 1 80 ? -12.437 -2.923 4.982 1.00 96.25 80 VAL A CA 1
ATOM 602 C C . VAL A 1 80 ? -12.484 -1.512 5.547 1.00 96.25 80 VAL A C 1
ATOM 604 O O . VAL A 1 80 ? -13.345 -0.711 5.168 1.00 96.25 80 VAL A O 1
ATOM 607 N N . LEU A 1 81 ? -11.556 -1.212 6.454 1.00 97.12 81 LEU A N 1
ATOM 608 C CA . LEU A 1 81 ? -11.378 0.128 6.997 1.00 97.12 81 LEU A CA 1
ATOM 609 C C . LEU A 1 81 ? -10.919 1.073 5.876 1.00 97.12 81 LEU A C 1
ATOM 611 O O . LEU A 1 81 ? -9.891 0.848 5.243 1.00 97.12 81 LEU A O 1
ATOM 615 N N . SER A 1 82 ? -11.709 2.112 5.640 1.00 94.81 82 SER A N 1
ATOM 616 C CA . SER A 1 82 ? -11.650 3.005 4.484 1.00 94.81 82 SER A CA 1
ATOM 617 C C . SER A 1 82 ? -11.685 4.472 4.923 1.00 94.81 82 SER A C 1
ATOM 619 O O . SER A 1 82 ? -11.980 4.793 6.083 1.00 94.81 82 SER A O 1
ATOM 621 N N . VAL A 1 83 ? -11.395 5.374 3.986 1.00 91.69 83 VAL A N 1
ATOM 622 C CA . VAL A 1 83 ? -11.489 6.828 4.168 1.00 91.69 83 VAL A CA 1
ATOM 623 C C . VAL A 1 83 ? -12.618 7.389 3.316 1.00 91.69 83 VAL A C 1
ATOM 625 O O . VAL A 1 83 ? -12.729 7.085 2.128 1.00 91.69 83 VAL A O 1
ATOM 628 N N . GLN A 1 84 ? -13.477 8.211 3.913 1.00 87.62 84 GLN A N 1
ATOM 629 C CA . GLN A 1 84 ? -14.532 8.877 3.162 1.00 87.62 84 GLN A CA 1
ATOM 630 C C . GLN A 1 84 ? -13.941 9.740 2.037 1.00 87.62 84 GLN A C 1
ATOM 632 O O . GLN A 1 84 ? -12.930 10.415 2.210 1.00 87.62 84 GLN A O 1
ATOM 637 N N . ASP A 1 85 ? -14.587 9.710 0.867 1.00 75.19 85 ASP A N 1
ATOM 638 C CA . ASP A 1 85 ? -14.290 10.632 -0.237 1.00 75.19 85 ASP A CA 1
ATOM 639 C C . ASP A 1 85 ? -12.835 10.586 -0.734 1.00 75.19 85 ASP A C 1
ATOM 641 O O . ASP A 1 85 ? -12.300 11.574 -1.235 1.00 75.19 85 ASP A O 1
ATOM 645 N N . ALA A 1 86 ? -12.212 9.407 -0.629 1.00 68.25 86 ALA A N 1
ATOM 646 C CA . ALA A 1 86 ? -10.831 9.143 -1.020 1.00 68.25 86 ALA A CA 1
ATOM 647 C C . ALA A 1 86 ? -9.802 10.109 -0.397 1.00 68.25 86 ALA A C 1
ATOM 649 O O . ALA A 1 86 ? -8.727 10.313 -0.963 1.00 68.25 86 ALA A O 1
ATOM 650 N N . GLY A 1 87 ? -10.122 10.733 0.748 1.00 64.44 87 GLY A N 1
ATOM 651 C CA . GLY A 1 87 ? -9.298 11.822 1.257 1.00 64.44 87 GLY A CA 1
ATOM 652 C C . GLY A 1 87 ? -9.371 13.007 0.310 1.00 64.44 87 GLY A C 1
ATOM 653 O O . GLY A 1 87 ? -8.490 13.148 -0.513 1.00 64.44 87 GLY A O 1
ATOM 654 N N . SER A 1 88 ? -10.344 13.904 0.354 1.00 69.25 88 SER A N 1
ATOM 655 C CA . SER A 1 88 ? -10.282 15.111 -0.501 1.00 69.25 88 SER A CA 1
ATOM 656 C C . SER A 1 88 ? -10.191 16.404 0.302 1.00 69.25 88 SER A C 1
ATOM 658 O O . SER A 1 88 ? -9.702 17.405 -0.221 1.00 69.25 88 SER A O 1
ATOM 660 N N . GLY A 1 89 ? -10.569 16.362 1.579 1.00 77.88 89 GLY A N 1
ATOM 661 C CA . GLY A 1 89 ? -10.483 17.466 2.525 1.00 77.88 89 GLY A CA 1
ATOM 662 C C . GLY A 1 89 ? -9.146 17.577 3.263 1.00 77.88 89 GLY A C 1
ATOM 663 O O . GLY A 1 89 ? -8.120 17.030 2.850 1.00 77.88 89 GLY A O 1
ATOM 664 N N . THR A 1 90 ? -9.180 18.318 4.374 1.00 84.88 90 THR A N 1
ATOM 665 C CA . THR A 1 90 ? -8.101 18.449 5.376 1.00 84.88 90 THR A CA 1
ATOM 666 C C . THR A 1 90 ? -8.199 17.406 6.494 1.00 84.88 90 THR A C 1
ATOM 668 O O . THR A 1 90 ? -7.283 17.282 7.300 1.00 84.88 90 THR A O 1
ATOM 671 N N . TRP A 1 91 ? -9.305 16.667 6.525 1.00 90.50 91 TRP A N 1
ATOM 672 C CA . TRP A 1 91 ? -9.613 15.519 7.370 1.00 90.50 91 TRP A CA 1
ATOM 673 C C . TRP A 1 91 ? -10.748 14.733 6.693 1.00 90.50 91 TRP A C 1
ATOM 675 O O . TRP A 1 91 ? -11.420 15.285 5.822 1.00 90.50 91 TRP A O 1
ATOM 685 N N . GLU A 1 92 ? -10.970 13.474 7.068 1.00 92.12 92 GLU A N 1
ATOM 686 C CA . GLU A 1 92 ? -12.086 12.662 6.555 1.00 92.12 92 GLU A CA 1
ATOM 687 C C . GLU A 1 92 ? -12.537 11.593 7.549 1.00 92.12 92 GLU A C 1
ATOM 689 O O . GLU A 1 92 ? -11.717 11.013 8.256 1.00 92.12 92 GLU A O 1
ATOM 694 N N . TRP A 1 93 ? -13.823 11.245 7.555 1.00 93.50 93 TRP A N 1
ATOM 695 C CA . TRP A 1 93 ? -14.329 10.160 8.399 1.00 93.50 93 TRP A CA 1
ATOM 696 C C . TRP A 1 93 ? -13.765 8.788 8.007 1.00 93.50 93 TRP A C 1
ATOM 698 O O . TRP A 1 93 ? -13.562 8.480 6.827 1.00 93.50 93 TRP A O 1
ATOM 708 N N . ALA A 1 94 ? -13.554 7.938 9.012 1.00 95.94 94 ALA A N 1
ATOM 709 C CA . ALA A 1 94 ? -13.195 6.541 8.820 1.00 95.94 94 ALA A CA 1
ATOM 710 C C . ALA A 1 94 ? -14.451 5.663 8.834 1.00 95.94 94 ALA A C 1
ATOM 712 O O . ALA A 1 94 ? -15.367 5.865 9.633 1.00 95.94 94 ALA A O 1
ATOM 713 N N . TYR A 1 95 ? -14.500 4.658 7.965 1.00 95.62 95 TYR A N 1
ATOM 714 C CA . TYR A 1 95 ? -15.647 3.756 7.875 1.00 95.62 95 TYR A CA 1
ATOM 715 C C . TYR A 1 95 ? -15.223 2.348 7.461 1.00 95.62 95 TYR A C 1
ATOM 717 O O . TYR A 1 95 ? -14.159 2.164 6.882 1.00 95.62 95 TYR A O 1
ATOM 725 N N . PHE A 1 96 ? -16.057 1.350 7.734 1.00 96.69 96 PHE A N 1
ATOM 726 C CA . PHE A 1 96 ? -15.922 0.005 7.185 1.00 96.69 96 PHE A CA 1
ATOM 727 C C . PHE A 1 96 ? -16.884 -0.164 6.011 1.00 96.69 96 PHE A C 1
ATOM 729 O O . PHE A 1 96 ? -18.094 -0.043 6.191 1.00 96.69 96 PHE A O 1
ATOM 736 N N . GLY A 1 97 ? -16.369 -0.454 4.814 1.00 93.31 97 GLY A N 1
ATOM 737 C CA . GLY A 1 97 ? -17.171 -0.693 3.607 1.00 93.31 97 GLY A CA 1
ATOM 738 C C . GLY A 1 97 ? -16.806 -1.998 2.907 1.00 93.31 97 GLY A C 1
ATOM 739 O O . GLY A 1 97 ? -15.666 -2.446 2.977 1.00 93.31 97 GLY A O 1
ATOM 740 N N . ALA A 1 98 ? -17.762 -2.635 2.231 1.00 91.00 98 ALA A N 1
ATOM 741 C CA . ALA A 1 98 ? -17.494 -3.822 1.415 1.00 91.00 98 ALA A CA 1
ATOM 742 C C . ALA A 1 98 ? -16.423 -3.541 0.340 1.00 91.00 98 ALA A C 1
ATOM 744 O O . ALA A 1 98 ? -16.610 -2.652 -0.492 1.00 91.00 98 ALA A O 1
ATOM 745 N N . TYR A 1 99 ? -15.329 -4.315 0.330 1.00 89.00 99 TYR A N 1
ATOM 746 C CA . TYR A 1 99 ? -14.165 -4.054 -0.531 1.00 89.00 99 TYR A CA 1
ATOM 747 C C . TYR A 1 99 ? -14.550 -3.853 -2.001 1.00 89.00 99 TYR A C 1
ATOM 749 O O . TYR A 1 99 ? -14.255 -2.812 -2.573 1.00 89.00 99 TYR A O 1
ATOM 757 N N . ASP A 1 100 ? -15.328 -4.768 -2.578 1.00 85.75 100 ASP A N 1
ATOM 758 C CA . ASP A 1 100 ? -15.700 -4.711 -3.999 1.00 85.75 100 ASP A CA 1
ATOM 759 C C . ASP A 1 100 ? -16.527 -3.471 -4.382 1.00 85.75 100 ASP A C 1
ATOM 761 O O . ASP A 1 100 ? -16.534 -3.061 -5.540 1.00 85.75 100 ASP A O 1
ATOM 765 N N . SER A 1 101 ? -17.229 -2.860 -3.422 1.00 84.75 101 SER A N 1
ATOM 766 C CA . SER A 1 101 ? -18.062 -1.669 -3.652 1.00 84.75 101 SER A CA 1
ATOM 767 C C . SER A 1 101 ? -17.331 -0.357 -3.366 1.00 84.75 101 SER A C 1
ATOM 769 O O . SER A 1 101 ? -17.668 0.668 -3.957 1.00 84.75 101 SER A O 1
ATOM 771 N N . TYR A 1 102 ? -16.342 -0.388 -2.471 1.00 85.69 102 TYR A N 1
ATOM 772 C CA . TYR A 1 102 ? -15.666 0.797 -1.936 1.00 85.69 102 TYR A CA 1
ATOM 773 C C . TYR A 1 102 ? -14.148 0.770 -2.157 1.00 85.69 102 TYR A C 1
ATOM 775 O O . TYR A 1 102 ? -13.428 1.529 -1.523 1.00 85.69 102 TYR A O 1
ATOM 783 N N . TRP A 1 103 ? -13.636 -0.070 -3.061 1.00 84.88 103 TRP A N 1
ATOM 784 C CA . TRP A 1 103 ? -12.194 -0.271 -3.260 1.00 84.88 103 TRP A CA 1
ATOM 785 C C . TRP A 1 103 ? -11.412 1.014 -3.581 1.00 84.88 103 TRP A C 1
ATOM 787 O O . TRP A 1 103 ? -10.238 1.105 -3.244 1.00 84.88 103 TRP A O 1
ATOM 797 N N . THR A 1 104 ? -12.050 2.029 -4.177 1.00 84.81 104 THR A N 1
ATOM 798 C CA . THR A 1 104 ? -11.433 3.344 -4.447 1.00 84.81 104 THR A CA 1
ATOM 799 C C . THR A 1 104 ? -11.176 4.182 -3.195 1.00 84.81 104 THR A C 1
ATOM 801 O O . THR A 1 104 ? -10.447 5.166 -3.252 1.00 84.81 104 THR A O 1
ATOM 804 N N . ASP A 1 105 ? -11.814 3.823 -2.087 1.00 88.94 105 ASP A N 1
ATOM 805 C CA . ASP A 1 105 ? -11.738 4.516 -0.802 1.00 88.94 105 ASP A CA 1
ATOM 806 C C . ASP A 1 105 ? -10.801 3.766 0.169 1.00 88.94 105 ASP A C 1
ATOM 808 O O . ASP A 1 105 ? -10.646 4.145 1.332 1.00 88.94 105 ASP A O 1
ATOM 812 N N . VAL A 1 106 ? -10.169 2.688 -0.308 1.00 90.12 106 VAL A N 1
ATOM 813 C CA . VAL A 1 106 ? -9.250 1.850 0.457 1.00 90.12 106 VAL A CA 1
ATOM 814 C C . VAL A 1 106 ? -7.837 2.335 0.218 1.00 90.12 106 VAL A C 1
ATOM 816 O O . VAL A 1 106 ? -7.316 2.265 -0.893 1.00 90.12 106 VAL A O 1
ATOM 819 N N . PHE A 1 107 ? -7.205 2.793 1.289 1.00 89.75 107 PHE A N 1
ATOM 820 C CA . PHE A 1 107 ? -5.809 3.191 1.269 1.00 89.75 107 PHE A CA 1
ATOM 821 C C . PHE A 1 107 ? -4.971 2.163 2.021 1.00 89.75 107 PHE A C 1
ATOM 823 O O . PHE A 1 107 ? -5.444 1.585 3.003 1.00 89.75 107 PHE A O 1
ATOM 830 N N . PRO A 1 108 ? -3.712 1.960 1.608 1.00 91.94 108 PRO A N 1
ATOM 831 C CA . PRO A 1 108 ? -2.735 1.260 2.423 1.00 91.94 108 PRO A CA 1
ATOM 832 C C . PRO A 1 108 ? -2.660 1.871 3.815 1.00 91.94 108 PRO A C 1
ATOM 834 O O . PRO A 1 108 ? -2.560 3.090 3.953 1.00 91.94 108 PRO A O 1
ATOM 837 N N . LEU A 1 109 ? -2.678 1.020 4.832 1.00 94.19 109 LEU A N 1
ATOM 838 C CA . LEU A 1 109 ? -2.506 1.405 6.224 1.00 94.19 109 LEU A CA 1
ATOM 839 C C . LEU A 1 109 ? -1.150 0.916 6.721 1.00 94.19 109 LEU A C 1
ATOM 841 O O . LEU A 1 109 ? -0.710 -0.172 6.362 1.00 94.19 109 LEU A O 1
ATOM 845 N N . GLN A 1 110 ? -0.494 1.697 7.567 1.00 93.75 110 GLN A N 1
ATOM 846 C CA . GLN A 1 110 ? 0.722 1.294 8.267 1.00 93.75 110 GLN A CA 1
ATOM 847 C C . GLN A 1 110 ? 0.528 1.462 9.765 1.00 93.75 110 GLN A C 1
ATOM 849 O O . GLN A 1 110 ? -0.195 2.349 10.217 1.00 93.75 110 GLN A O 1
ATOM 854 N N . PHE A 1 111 ? 1.188 0.611 10.540 1.00 94.31 111 PHE A N 1
ATOM 855 C CA . PHE A 1 111 ? 1.277 0.798 11.979 1.00 94.31 111 PHE A CA 1
ATOM 856 C C . PHE A 1 111 ? 2.590 1.491 12.337 1.00 94.31 111 PHE A C 1
ATOM 858 O O . PHE A 1 111 ? 3.622 1.227 11.731 1.00 94.31 111 PHE A O 1
ATOM 865 N N . SER A 1 112 ? 2.604 2.321 13.380 1.00 93.38 112 SER A N 1
ATOM 866 C CA . SER A 1 112 ? 3.855 2.901 13.902 1.00 93.38 112 SER A CA 1
ATOM 867 C C . SER A 1 112 ? 4.815 1.866 14.528 1.00 93.38 112 SER A C 1
ATOM 869 O O . SER A 1 112 ? 5.927 2.201 14.935 1.00 93.38 112 SER A O 1
ATOM 871 N N . GLY A 1 113 ? 4.369 0.620 14.684 1.00 91.50 113 GLY A N 1
ATOM 872 C CA . GLY A 1 113 ? 5.083 -0.519 15.255 1.00 91.50 113 GLY A CA 1
ATOM 873 C C . GLY A 1 113 ? 4.182 -1.755 15.251 1.00 91.50 113 GLY A C 1
ATOM 874 O O . GLY A 1 113 ? 3.037 -1.668 14.819 1.00 91.50 113 GLY A O 1
ATOM 875 N N . ASN A 1 114 ? 4.664 -2.901 15.735 1.00 91.75 114 ASN A N 1
ATOM 876 C CA . ASN A 1 114 ? 3.804 -4.078 15.851 1.00 91.75 114 ASN A CA 1
ATOM 877 C C . ASN A 1 114 ? 2.726 -3.834 16.938 1.00 91.75 114 ASN A C 1
ATOM 879 O O . ASN A 1 114 ? 3.082 -3.626 18.106 1.00 91.75 114 ASN A O 1
ATOM 883 N N . PRO A 1 115 ? 1.421 -3.849 16.591 1.00 93.44 115 PRO A N 1
ATOM 884 C CA . PRO A 1 115 ? 0.345 -3.545 17.531 1.00 93.44 115 PRO A CA 1
ATOM 885 C C . PRO A 1 115 ? 0.115 -4.642 18.585 1.00 93.44 115 PRO A C 1
ATOM 887 O O . PRO A 1 115 ? -0.610 -4.395 19.546 1.00 93.44 115 PRO A O 1
ATOM 890 N N . VAL A 1 116 ? 0.694 -5.838 18.434 1.00 91.62 116 VAL A N 1
ATOM 891 C CA . VAL A 1 116 ? 0.659 -6.908 19.452 1.00 91.62 116 VAL A CA 1
ATOM 892 C C . VAL A 1 116 ? 1.640 -6.621 20.583 1.00 91.62 116 VAL A C 1
ATOM 894 O O . VAL A 1 116 ? 1.333 -6.871 21.747 1.00 91.62 116 VAL A O 1
ATOM 897 N N . ASP A 1 117 ? 2.804 -6.066 20.246 1.00 92.19 117 ASP A N 1
ATOM 898 C CA . ASP A 1 117 ? 3.882 -5.826 21.206 1.00 92.19 117 ASP A CA 1
ATOM 899 C C . ASP A 1 117 ? 3.621 -4.582 22.059 1.00 92.19 117 ASP A C 1
ATOM 901 O O . ASP A 1 117 ? 3.948 -4.538 23.248 1.00 92.19 117 ASP A O 1
ATOM 905 N N . LYS A 1 118 ? 3.069 -3.533 21.439 1.00 92.69 118 LYS A N 1
ATOM 906 C CA . LYS A 1 118 ? 2.837 -2.236 22.082 1.00 92.69 118 LYS A CA 1
ATOM 907 C C . LYS A 1 118 ? 1.745 -1.428 21.374 1.00 92.69 118 LYS A C 1
ATOM 909 O O . LYS A 1 118 ? 1.523 -1.621 20.176 1.00 92.69 118 LYS A O 1
ATOM 914 N N . PRO A 1 119 ? 1.126 -0.452 22.068 1.00 95.88 119 PRO A N 1
ATOM 915 C CA . PRO A 1 119 ? 0.218 0.494 21.431 1.00 95.88 119 PRO A CA 1
ATOM 916 C C . PRO A 1 119 ? 0.878 1.169 20.225 1.00 95.88 119 PRO A C 1
ATOM 918 O O . PRO A 1 119 ? 1.971 1.726 20.345 1.00 95.88 119 PRO A O 1
ATOM 921 N N . SER A 1 120 ? 0.205 1.114 19.079 1.00 95.88 120 SER A N 1
ATOM 922 C CA . SER A 1 120 ? 0.705 1.622 17.803 1.00 95.88 120 SER A CA 1
ATOM 923 C C . SER A 1 120 ? -0.392 2.394 17.077 1.00 95.88 120 SER A C 1
ATOM 925 O O . SER A 1 120 ? -1.546 1.966 17.054 1.00 95.88 120 SER A O 1
ATOM 927 N N . SER A 1 121 ? -0.057 3.549 16.505 1.00 96.19 121 SER A N 1
ATOM 928 C CA . SER A 1 121 ? -1.009 4.310 15.696 1.00 96.19 121 SER A CA 1
ATOM 929 C C . SER A 1 121 ? -1.150 3.687 14.313 1.00 96.19 121 SER A C 1
ATOM 931 O O . SER A 1 121 ? -0.195 3.114 13.788 1.00 96.19 121 SER A O 1
ATOM 933 N N . ILE A 1 122 ? -2.344 3.805 13.730 1.00 96.56 122 ILE A N 1
ATOM 934 C CA . ILE A 1 122 ? -2.593 3.480 12.323 1.00 96.56 122 ILE A CA 1
ATOM 935 C C . ILE A 1 122 ? -2.442 4.764 11.523 1.00 96.56 122 ILE A C 1
ATOM 937 O O . ILE A 1 122 ? -3.049 5.772 11.882 1.00 96.56 122 ILE A O 1
ATOM 941 N N . THR A 1 123 ? -1.672 4.727 10.445 1.00 95.00 123 THR A N 1
ATOM 942 C CA . THR A 1 123 ? -1.459 5.854 9.538 1.00 95.00 123 THR A CA 1
ATOM 943 C C . THR A 1 123 ? -1.779 5.470 8.102 1.00 95.00 123 THR A C 1
ATOM 945 O O . THR A 1 123 ? -1.576 4.334 7.680 1.00 95.00 123 THR A O 1
ATOM 948 N N . MET A 1 124 ? -2.268 6.441 7.335 1.00 91.75 124 MET A N 1
ATOM 949 C CA . MET A 1 124 ? -2.410 6.362 5.886 1.00 91.75 124 MET A CA 1
ATOM 950 C C . MET A 1 124 ? -1.160 6.984 5.238 1.00 91.75 124 MET A C 1
ATOM 952 O O . MET A 1 124 ? -1.048 8.216 5.210 1.00 91.75 124 MET A O 1
ATOM 956 N N . PRO A 1 125 ? -0.212 6.193 4.697 1.00 85.69 125 PRO A N 1
ATOM 957 C CA . PRO A 1 125 ? 1.092 6.698 4.260 1.00 85.69 125 PRO A CA 1
ATOM 958 C C . PRO A 1 125 ? 0.994 7.717 3.129 1.00 85.69 125 PRO A C 1
ATOM 960 O O . PRO A 1 125 ? 1.745 8.686 3.119 1.00 85.69 125 PRO A O 1
ATOM 963 N N . ALA A 1 126 ? 0.016 7.556 2.231 1.00 83.56 126 ALA A N 1
ATOM 964 C CA . ALA A 1 126 ? -0.226 8.473 1.115 1.00 83.56 126 ALA A CA 1
ATOM 965 C C . ALA A 1 126 ? -0.455 9.931 1.556 1.00 83.56 126 ALA A C 1
ATOM 967 O O . ALA A 1 126 ? -0.235 10.851 0.773 1.00 83.56 126 ALA A O 1
ATOM 968 N N . ARG A 1 127 ? -0.896 10.145 2.804 1.00 86.44 127 ARG A N 1
ATOM 969 C CA . ARG A 1 127 ? -1.136 11.478 3.380 1.00 86.44 127 ARG A CA 1
ATOM 970 C C . ARG A 1 127 ? -0.394 11.739 4.677 1.00 86.44 127 ARG A C 1
ATOM 972 O O . ARG A 1 127 ? -0.455 12.850 5.190 1.00 86.44 127 ARG A O 1
ATOM 979 N N . THR A 1 128 ? 0.275 10.731 5.229 1.00 90.50 128 THR A N 1
ATOM 980 C CA . THR A 1 128 ? 0.840 10.748 6.587 1.00 90.50 128 THR A CA 1
ATOM 981 C C . THR A 1 128 ? -0.198 11.057 7.674 1.00 90.50 128 THR A C 1
ATOM 983 O O . THR A 1 128 ? 0.124 11.627 8.711 1.00 90.50 128 THR A O 1
ATOM 986 N N . TRP A 1 129 ? -1.461 10.690 7.437 1.00 94.44 129 TRP A N 1
ATOM 987 C CA . TRP A 1 129 ? -2.569 10.969 8.352 1.00 94.44 129 TRP A CA 1
ATOM 988 C C . TRP A 1 129 ? -2.788 9.804 9.316 1.00 94.44 129 TRP A C 1
ATOM 990 O O . TRP A 1 129 ? -3.125 8.711 8.848 1.00 94.44 129 TRP A O 1
ATOM 1000 N N . PRO A 1 130 ? -2.595 9.983 10.632 1.00 96.69 130 PRO A N 1
ATOM 1001 C CA . PRO A 1 130 ? -3.030 8.999 11.610 1.00 96.69 130 PRO A CA 1
ATOM 1002 C C . PRO A 1 130 ? -4.557 8.905 11.734 1.00 96.69 130 PRO A C 1
ATOM 1004 O O . PRO A 1 130 ? -5.306 9.781 11.301 1.00 96.69 130 PRO A O 1
ATOM 1007 N N . LEU A 1 131 ? -5.007 7.819 12.361 1.00 97.62 131 LEU A N 1
ATOM 1008 C CA . LEU A 1 131 ? -6.386 7.647 12.800 1.00 97.62 131 LEU A CA 1
ATOM 1009 C C . LEU A 1 131 ? -6.598 8.337 14.158 1.00 97.62 131 LEU A C 1
ATOM 1011 O O . LEU A 1 131 ? -5.935 8.018 15.149 1.00 97.62 131 LEU A O 1
ATOM 1015 N N . HIS A 1 132 ? -7.547 9.260 14.201 1.00 97.44 132 HIS A N 1
ATOM 1016 C CA . HIS A 1 132 ? -7.947 10.033 15.369 1.00 97.44 132 HIS A CA 1
ATOM 1017 C C . HIS A 1 132 ? -9.293 9.569 15.919 1.00 97.44 132 HIS A C 1
ATOM 1019 O O . HIS A 1 132 ? -10.139 9.052 15.188 1.00 97.44 132 HIS A O 1
ATOM 1025 N N . SER A 1 133 ? -9.493 9.824 17.208 1.00 96.00 133 SER A N 1
ATOM 1026 C CA . SER A 1 133 ? -10.808 9.886 17.843 1.00 96.00 133 SER A CA 1
ATOM 1027 C C . SER A 1 133 ? -11.334 11.321 17.751 1.00 96.00 133 SER A C 1
ATOM 1029 O O . SER A 1 133 ? -10.584 12.265 18.006 1.00 96.00 133 SER A O 1
ATOM 1031 N N . ASN A 1 134 ? -12.614 11.508 17.420 1.00 93.50 134 ASN A N 1
ATOM 1032 C CA . ASN A 1 134 ? -13.278 12.822 17.337 1.00 93.50 134 ASN A CA 1
ATOM 1033 C C . ASN A 1 134 ? -13.574 13.459 18.709 1.00 93.50 134 ASN A C 1
ATOM 1035 O O . ASN A 1 134 ? -14.308 14.443 18.788 1.00 93.50 134 ASN A O 1
ATOM 1039 N N . GLY A 1 135 ? -12.986 12.927 19.774 1.00 91.31 135 GLY A N 1
ATOM 1040 C CA . GLY A 1 135 ? -13.067 13.492 21.105 1.00 91.31 135 GLY A CA 1
ATOM 1041 C C . GLY A 1 135 ? -12.278 12.685 22.128 1.00 91.31 135 GLY A C 1
ATOM 1042 O O . GLY A 1 135 ? -11.456 11.820 21.799 1.00 91.31 135 GLY A O 1
ATOM 1043 N N . THR A 1 136 ? -12.516 13.011 23.394 1.00 90.75 136 THR A N 1
ATOM 1044 C CA . THR A 1 136 ? -11.819 12.437 24.554 1.00 90.75 136 THR A CA 1
ATOM 1045 C C . THR A 1 136 ? -12.760 11.690 25.495 1.00 90.75 136 THR A C 1
ATOM 1047 O O . THR A 1 136 ? -12.317 11.235 26.553 1.00 90.75 136 THR A O 1
ATOM 1050 N N . ALA A 1 137 ? -14.036 11.520 25.134 1.00 91.56 137 ALA A N 1
ATOM 1051 C CA . ALA A 1 137 ? -14.963 10.727 25.922 1.00 91.56 137 ALA A CA 1
ATOM 1052 C C . ALA A 1 137 ? -14.475 9.278 26.032 1.00 91.56 137 ALA A C 1
ATOM 1054 O O . ALA A 1 137 ? -13.865 8.707 25.129 1.00 91.56 137 ALA A O 1
ATOM 1055 N N . THR A 1 138 ? -14.746 8.666 27.180 1.00 92.38 138 THR A N 1
ATOM 1056 C CA . THR A 1 138 ? -14.295 7.305 27.494 1.00 92.38 138 THR A CA 1
ATOM 1057 C C . THR A 1 138 ? -15.354 6.240 27.204 1.00 92.38 138 THR A C 1
ATOM 1059 O O . THR A 1 138 ? -15.086 5.042 27.311 1.00 92.38 138 THR A O 1
ATOM 1062 N N . SER A 1 139 ? -16.571 6.649 26.839 1.00 91.81 139 SER A N 1
ATOM 1063 C CA . SER A 1 139 ? -17.680 5.755 26.495 1.00 91.81 139 SER A CA 1
ATOM 1064 C C . SER A 1 139 ? -17.696 5.402 25.011 1.00 91.81 139 SER A C 1
ATOM 1066 O O . SER A 1 139 ? -17.819 4.226 24.650 1.00 91.81 139 SER A O 1
ATOM 1068 N N . TRP A 1 140 ? -17.595 6.413 24.150 1.00 92.94 140 TRP A N 1
ATOM 1069 C CA . TRP A 1 140 ? -17.782 6.272 22.714 1.00 92.94 140 TRP A CA 1
ATOM 1070 C C . TRP A 1 140 ? -17.304 7.523 21.970 1.00 92.94 140 TRP A C 1
ATOM 1072 O O . TRP A 1 140 ? -17.596 8.622 22.433 1.00 92.94 140 TRP A O 1
ATOM 1082 N N . GLU A 1 141 ? -16.620 7.343 20.838 1.00 94.69 141 GLU A N 1
ATOM 1083 C CA . GLU A 1 141 ? -16.176 8.407 19.923 1.00 94.69 141 GLU A CA 1
ATOM 1084 C C . GLU A 1 141 ? -16.053 7.857 18.487 1.00 94.69 141 GLU A C 1
ATOM 1086 O O . GLU A 1 141 ? -15.592 6.735 18.293 1.00 94.69 141 GLU A O 1
ATOM 1091 N N . TYR A 1 142 ? -16.430 8.623 17.465 1.00 96.06 142 TYR A N 1
ATOM 1092 C CA . TYR A 1 142 ? -16.155 8.301 16.061 1.00 96.06 142 TYR A CA 1
ATOM 1093 C C . TYR A 1 142 ? -14.660 8.371 15.716 1.00 96.06 142 TYR A C 1
ATOM 1095 O O . TYR A 1 142 ? -13.885 9.131 16.298 1.00 96.06 142 TYR A O 1
ATOM 1103 N N . ALA A 1 143 ? -14.264 7.607 14.698 1.00 96.62 143 ALA A N 1
ATOM 1104 C CA . ALA A 1 143 ? -12.909 7.607 14.169 1.00 96.62 143 ALA A CA 1
ATOM 1105 C C . ALA A 1 143 ? -12.811 8.405 12.860 1.00 96.62 143 ALA A C 1
ATOM 1107 O O . ALA A 1 143 ? -13.691 8.332 12.000 1.00 96.62 143 ALA A O 1
ATOM 1108 N N . PHE A 1 144 ? -11.717 9.141 12.678 1.00 96.00 144 PHE A N 1
ATOM 1109 C CA . PHE A 1 144 ? -11.471 9.926 11.467 1.00 96.00 144 PHE A CA 1
ATOM 1110 C C . PHE A 1 144 ? -9.974 10.046 11.161 1.00 96.00 144 PHE A C 1
ATOM 1112 O O . PHE A 1 144 ? -9.129 9.811 12.018 1.00 96.00 144 PHE A O 1
ATOM 1119 N N . TRP A 1 145 ? -9.638 10.388 9.925 1.00 95.94 145 TRP A N 1
ATOM 1120 C CA . TRP A 1 145 ? -8.281 10.565 9.422 1.00 95.94 145 TRP A CA 1
ATOM 1121 C C . TRP A 1 145 ? -7.953 12.050 9.316 1.00 95.94 145 TRP A C 1
ATOM 1123 O O . TRP A 1 145 ? -8.735 12.804 8.738 1.00 95.94 145 TRP A O 1
ATOM 1133 N N . ALA A 1 146 ? -6.796 12.471 9.820 1.00 94.94 146 ALA A N 1
ATOM 1134 C CA . ALA A 1 146 ? -6.349 13.861 9.736 1.00 94.94 146 ALA A CA 1
ATOM 1135 C C . ALA A 1 146 ? -4.824 13.976 9.920 1.00 94.94 146 ALA A C 1
ATOM 1137 O O . ALA A 1 146 ? -4.189 12.994 10.307 1.00 94.94 146 ALA A O 1
ATOM 1138 N N . PRO A 1 147 ? -4.209 15.141 9.639 1.00 94.56 147 PRO A N 1
ATOM 1139 C CA . PRO A 1 147 ? -2.832 15.428 10.033 1.00 94.56 147 PRO A CA 1
ATOM 1140 C C . PRO A 1 147 ? -2.606 15.274 11.544 1.00 94.56 147 PRO A C 1
ATOM 1142 O O . PRO A 1 147 ? -3.472 15.605 12.348 1.00 94.56 147 PRO A O 1
ATOM 1145 N N . SER A 1 148 ? -1.406 14.852 11.948 1.00 93.62 148 SER A N 1
ATOM 1146 C CA . SER A 1 148 ? -1.062 14.642 13.366 1.00 93.62 148 SER A CA 1
ATOM 1147 C C . SER A 1 148 ? -1.245 15.882 14.256 1.00 93.62 148 SER A C 1
ATOM 1149 O O . SER A 1 148 ? -1.413 15.748 15.466 1.00 93.62 148 SER A O 1
ATOM 1151 N N . ASP A 1 149 ? -1.188 17.080 13.677 1.00 90.69 149 ASP A N 1
ATOM 1152 C CA . ASP A 1 149 ? -1.343 18.376 14.339 1.00 90.69 149 ASP A CA 1
ATOM 1153 C C . ASP A 1 149 ? -2.754 18.978 14.197 1.00 90.69 149 ASP A C 1
ATOM 1155 O O . ASP A 1 149 ? -2.952 20.142 14.541 1.00 90.69 149 ASP A O 1
ATOM 1159 N N . TYR A 1 150 ? -3.743 18.195 13.742 1.00 90.44 150 TYR A N 1
ATOM 1160 C CA . TYR A 1 150 ? -5.098 18.673 13.445 1.00 90.44 150 TYR A CA 1
ATOM 1161 C C . TYR A 1 150 ? -5.778 19.401 14.618 1.00 90.44 150 TYR A C 1
ATOM 1163 O O . TYR A 1 150 ? -6.433 20.422 14.421 1.00 90.44 150 TYR A O 1
ATOM 1171 N N . GLY A 1 151 ? -5.602 18.918 15.852 1.00 87.12 151 GLY A N 1
ATOM 1172 C CA . GLY A 1 151 ? -6.091 19.614 17.041 1.00 87.12 151 GLY A CA 1
ATOM 1173 C C . GLY A 1 151 ? -5.889 18.828 18.333 1.00 87.12 151 GLY A C 1
ATOM 1174 O O . GLY A 1 151 ? -6.005 17.606 18.360 1.00 87.12 151 GLY A O 1
ATOM 1175 N N . SER A 1 152 ? -5.620 19.530 19.437 1.00 85.06 152 SER A N 1
ATOM 1176 C CA . SER A 1 152 ? -5.360 18.907 20.747 1.00 85.06 152 SER A CA 1
ATOM 1177 C C . SER A 1 152 ? -6.579 18.213 21.366 1.00 85.06 152 SER A C 1
ATOM 1179 O O . SER A 1 152 ? -6.410 17.347 22.221 1.00 85.06 152 SER A O 1
ATOM 1181 N N . SER A 1 153 ? -7.792 18.568 20.935 1.00 88.81 153 SER A N 1
ATOM 1182 C CA . SER A 1 153 ? -9.047 17.929 21.357 1.00 88.81 153 SER A CA 1
ATOM 1183 C C . SER A 1 153 ? -9.316 16.590 20.660 1.00 88.81 153 SER A C 1
ATOM 1185 O O . SER A 1 153 ? -10.233 15.876 21.063 1.00 88.81 153 SER A O 1
ATOM 1187 N N . TYR A 1 154 ? -8.523 16.246 19.641 1.00 93.69 154 TYR A N 1
ATOM 1188 C CA . TYR A 1 154 ? -8.728 15.089 18.772 1.00 93.69 154 TYR A CA 1
ATOM 1189 C C . TYR A 1 154 ? -7.524 14.146 18.846 1.00 93.69 154 TYR A C 1
ATOM 1191 O O . TYR A 1 154 ? -6.601 14.240 18.030 1.00 93.69 154 TYR A O 1
ATOM 1199 N N . PRO A 1 155 ? -7.466 13.258 19.851 1.00 95.00 155 PRO A N 1
ATOM 1200 C CA . PRO A 1 155 ? -6.283 12.446 20.085 1.00 95.00 155 PRO A CA 1
ATOM 1201 C C . PRO A 1 155 ? -6.057 11.431 18.959 1.00 95.00 155 PRO A C 1
ATOM 1203 O O . PRO A 1 155 ? -6.986 10.767 18.495 1.00 95.00 155 PRO A O 1
ATOM 1206 N N . VAL A 1 156 ? -4.789 11.263 18.572 1.00 97.12 156 VAL A N 1
ATOM 1207 C CA . VAL A 1 156 ? -4.347 10.127 17.753 1.00 97.12 156 VAL A CA 1
ATOM 1208 C C . VAL A 1 156 ? -4.524 8.844 18.559 1.00 97.12 156 VAL A C 1
ATOM 1210 O O . VAL A 1 156 ? -4.053 8.738 19.695 1.00 97.12 156 VAL A O 1
ATOM 1213 N N . MET A 1 157 ? -5.182 7.851 17.967 1.00 97.25 157 MET A N 1
ATOM 1214 C CA . MET A 1 157 ? -5.420 6.577 18.631 1.00 97.25 157 MET A CA 1
ATOM 1215 C C . MET A 1 157 ? -4.192 5.672 18.526 1.00 97.25 157 MET A C 1
ATOM 1217 O O . MET A 1 157 ? -3.805 5.245 17.439 1.00 97.25 157 MET A O 1
ATOM 1221 N N . SER A 1 158 ? -3.617 5.327 19.677 1.00 96.56 158 SER A N 1
ATOM 1222 C CA . SER A 1 158 ? -2.600 4.276 19.795 1.00 96.56 158 SER A CA 1
ATOM 1223 C C . SER A 1 158 ? -3.277 2.958 20.162 1.00 96.56 158 SER A C 1
ATOM 1225 O O . SER A 1 158 ? -3.708 2.764 21.301 1.00 96.56 158 SER A O 1
ATOM 1227 N N . LEU A 1 159 ? -3.388 2.060 19.188 1.00 96.75 159 LEU A N 1
ATOM 1228 C CA . LEU A 1 159 ? -4.166 0.828 19.267 1.00 96.75 159 LEU A CA 1
ATOM 1229 C C . LEU A 1 159 ? -3.270 -0.375 19.579 1.00 96.75 159 LEU A C 1
ATOM 1231 O O . LEU A 1 159 ? -2.165 -0.502 19.060 1.00 96.75 159 LEU A O 1
ATOM 1235 N N . THR A 1 160 ? -3.759 -1.270 20.432 1.00 96.62 160 THR A N 1
ATOM 1236 C CA . THR A 1 160 ? -3.148 -2.570 20.736 1.00 96.62 160 THR A CA 1
ATOM 1237 C C . THR A 1 160 ? -4.009 -3.674 20.138 1.00 96.62 160 THR A C 1
ATOM 1239 O O . THR A 1 160 ? -5.215 -3.709 20.388 1.00 96.62 160 THR A O 1
ATOM 1242 N N . ALA A 1 161 ? -3.404 -4.582 19.379 1.00 95.69 161 ALA A N 1
ATOM 1243 C CA . ALA A 1 161 ? -4.061 -5.764 18.845 1.00 95.69 161 ALA A CA 1
ATOM 1244 C C . ALA A 1 161 ? -4.081 -6.875 19.899 1.00 95.69 161 ALA A C 1
ATOM 1246 O O . ALA A 1 161 ? -3.043 -7.285 20.413 1.00 95.69 161 ALA A O 1
ATOM 1247 N N . LYS A 1 162 ? -5.273 -7.383 20.214 1.00 94.50 162 LYS A N 1
ATOM 1248 C CA . LYS A 1 162 ? -5.459 -8.546 21.090 1.00 94.50 162 LYS A CA 1
ATOM 1249 C C . LYS A 1 162 ? -6.160 -9.648 20.321 1.00 94.50 162 LYS A C 1
ATOM 1251 O O . LYS A 1 162 ? -7.191 -9.391 19.708 1.00 94.50 162 LYS A O 1
ATOM 1256 N N . ALA A 1 163 ? -5.606 -10.857 20.363 1.00 93.38 163 ALA A N 1
ATOM 1257 C CA . ALA A 1 163 ? -6.242 -12.035 19.787 1.00 93.38 163 ALA A CA 1
ATOM 1258 C C . ALA A 1 163 ? -7.657 -12.213 20.368 1.00 93.38 163 ALA A C 1
ATOM 1260 O O . ALA A 1 163 ? -7.845 -12.135 21.583 1.00 93.38 163 ALA A O 1
ATOM 1261 N N . ALA A 1 164 ? -8.639 -12.420 19.493 1.00 90.50 164 ALA A N 1
ATOM 1262 C CA . ALA A 1 164 ? -10.051 -12.520 19.842 1.00 90.50 164 ALA A CA 1
ATOM 1263 C C . ALA A 1 164 ? -10.584 -13.943 19.628 1.00 90.50 164 ALA A C 1
ATOM 1265 O O . ALA A 1 164 ? -10.817 -14.675 20.586 1.00 90.50 164 ALA A O 1
ATOM 1266 N N . GLN A 1 165 ? -10.764 -14.349 18.370 1.00 91.44 165 GLN A N 1
ATOM 1267 C CA . GLN A 1 165 ? -11.306 -15.655 17.978 1.00 91.44 165 GLN A CA 1
ATOM 1268 C C . GLN A 1 165 ? -10.543 -16.225 16.783 1.00 91.44 165 GLN A C 1
ATOM 1270 O O . GLN A 1 165 ? -9.908 -15.475 16.048 1.00 91.44 165 GLN A O 1
ATOM 1275 N N . VAL A 1 166 ? -10.641 -17.532 16.561 1.00 92.12 166 VAL A N 1
ATOM 1276 C CA . VAL A 1 166 ? -10.143 -18.179 15.340 1.00 92.12 166 VAL A CA 1
ATOM 1277 C C . VAL A 1 166 ? -11.327 -18.415 14.400 1.00 92.12 166 VAL A C 1
ATOM 1279 O O . VAL A 1 166 ? -12.369 -18.897 14.849 1.00 92.12 166 VAL A O 1
ATOM 1282 N N . THR A 1 167 ? -11.201 -18.044 13.124 1.00 88.88 167 THR A N 1
ATOM 1283 C CA . THR A 1 167 ? -12.244 -18.274 12.113 1.00 88.88 167 THR A CA 1
ATOM 1284 C C . THR A 1 167 ? -12.383 -19.772 11.802 1.00 88.88 167 THR A C 1
ATOM 1286 O O . THR A 1 167 ? -11.469 -20.546 12.099 1.00 88.88 167 THR A O 1
ATOM 1289 N N . PRO A 1 168 ? -13.493 -20.223 11.187 1.00 88.00 168 PRO A N 1
ATOM 1290 C CA . PRO A 1 168 ? -13.642 -21.617 10.754 1.00 88.00 168 PRO A CA 1
ATOM 1291 C C . PRO A 1 168 ? -12.518 -22.107 9.827 1.00 88.00 168 PRO A C 1
ATOM 1293 O O . PRO A 1 168 ? -12.187 -23.289 9.828 1.00 88.00 168 PRO A O 1
ATOM 1296 N N . GLU A 1 169 ? -11.915 -21.195 9.066 1.00 90.25 169 GLU A N 1
ATOM 1297 C CA . GLU A 1 169 ? -10.796 -21.445 8.154 1.00 90.25 169 GLU A CA 1
ATOM 1298 C C . GLU A 1 169 ? -9.435 -21.489 8.873 1.00 90.25 169 GLU A C 1
ATOM 1300 O O . GLU A 1 169 ? -8.419 -21.775 8.248 1.00 90.25 169 GLU A O 1
ATOM 1305 N N . GLY A 1 170 ? -9.405 -21.245 10.188 1.00 91.75 170 GLY A N 1
ATOM 1306 C CA . GLY A 1 170 ? -8.203 -21.339 11.018 1.00 91.75 170 GLY A CA 1
ATOM 1307 C C . GLY A 1 170 ? -7.443 -20.026 11.211 1.00 91.75 170 GLY A C 1
ATOM 1308 O O . GLY A 1 170 ? -6.362 -20.045 11.797 1.00 91.75 170 GLY A O 1
ATOM 1309 N N . PHE A 1 171 ? -7.982 -18.886 10.770 1.00 93.56 171 PHE A N 1
ATOM 1310 C CA . PHE A 1 171 ? -7.299 -17.595 10.883 1.00 93.56 171 PHE A CA 1
ATOM 1311 C C . PHE A 1 171 ? -7.566 -16.904 12.222 1.00 93.56 171 PHE A C 1
ATOM 1313 O O . PHE A 1 171 ? -8.695 -16.882 12.708 1.00 93.56 171 PHE A O 1
ATOM 1320 N N . GLN A 1 172 ? -6.546 -16.286 12.817 1.00 94.69 172 GLN A N 1
ATOM 1321 C CA . GLN A 1 172 ? -6.710 -15.491 14.034 1.00 94.69 172 GLN A CA 1
ATOM 1322 C C . GLN A 1 172 ? -7.355 -14.134 13.712 1.00 94.69 172 GLN A C 1
ATOM 1324 O O . GLN A 1 172 ? -6.896 -13.398 12.843 1.00 94.69 172 GLN A O 1
ATOM 1329 N N . THR A 1 173 ? -8.393 -13.778 14.464 1.00 96.38 173 THR A N 1
ATOM 1330 C CA . THR A 1 173 ? -8.988 -12.434 14.481 1.00 96.38 173 THR A CA 1
ATOM 1331 C C . THR A 1 173 ? -8.504 -11.646 15.692 1.00 96.38 173 THR A C 1
ATOM 1333 O O . THR A 1 173 ? -8.116 -12.223 16.713 1.00 96.38 173 THR A O 1
ATOM 1336 N N . TYR A 1 174 ? -8.564 -10.325 15.608 1.00 96.75 174 TYR A N 1
ATOM 1337 C CA . TYR A 1 174 ? -8.049 -9.413 16.617 1.00 96.75 174 TYR A CA 1
ATOM 1338 C C . TYR A 1 174 ? -9.071 -8.332 16.955 1.00 96.75 174 TYR A C 1
ATOM 1340 O O . TYR A 1 174 ? -9.809 -7.868 16.092 1.00 96.75 174 TYR A O 1
ATOM 1348 N N . THR A 1 175 ? -9.071 -7.878 18.202 1.00 97.25 175 THR A N 1
ATOM 1349 C CA . THR A 1 175 ? -9.656 -6.588 18.577 1.00 97.25 175 THR A CA 1
ATOM 1350 C C . THR A 1 175 ? -8.553 -5.544 18.635 1.00 97.25 175 THR A C 1
ATOM 1352 O O . THR A 1 175 ? -7.499 -5.805 19.221 1.00 97.25 175 THR A O 1
ATOM 1355 N N . LEU A 1 176 ? -8.801 -4.353 18.094 1.00 97.50 176 LEU A N 1
ATOM 1356 C CA . LEU A 1 176 ? -7.915 -3.202 18.255 1.00 97.50 176 LEU A CA 1
ATOM 1357 C C . LEU A 1 176 ? -8.429 -2.323 19.395 1.00 97.50 176 LEU A C 1
ATOM 1359 O O . LEU A 1 176 ? -9.517 -1.762 19.288 1.00 97.50 176 LEU A O 1
ATOM 1363 N N . SER A 1 177 ? -7.662 -2.208 20.478 1.00 97.56 177 SER A N 1
ATOM 1364 C CA . SER A 1 177 ? -8.058 -1.461 21.676 1.00 97.56 177 SER A CA 1
ATOM 1365 C C . SER A 1 177 ? -7.153 -0.263 21.948 1.00 97.56 177 SER A C 1
ATOM 1367 O O . SER A 1 177 ? -5.931 -0.376 21.912 1.00 97.56 177 SER A O 1
ATOM 1369 N N . TRP A 1 178 ? -7.750 0.870 22.291 1.00 97.75 178 TRP A N 1
ATOM 1370 C CA . TRP A 1 178 ? -7.098 2.106 22.703 1.00 97.75 178 TRP A CA 1
ATOM 1371 C C . TRP A 1 178 ? -7.358 2.355 24.194 1.00 97.75 178 TRP A C 1
ATOM 1373 O O . TRP A 1 178 ? -8.474 2.175 24.680 1.00 97.75 178 TRP A O 1
ATOM 1383 N N . ASN A 1 179 ? -6.327 2.749 24.946 1.00 96.50 179 ASN A N 1
ATOM 1384 C CA . ASN A 1 179 ? -6.499 3.215 26.321 1.00 96.50 179 ASN A CA 1
ATOM 1385 C C . ASN A 1 179 ? -6.667 4.739 26.317 1.00 96.50 179 ASN A C 1
ATOM 1387 O O . ASN A 1 179 ? -5.701 5.463 26.078 1.00 96.50 179 ASN A O 1
ATOM 1391 N N . ASN A 1 180 ? -7.882 5.206 26.595 1.00 94.38 180 ASN A N 1
ATOM 1392 C CA . ASN A 1 180 ? -8.207 6.620 26.715 1.00 94.38 180 ASN A CA 1
ATOM 1393 C C . ASN A 1 180 ? -8.473 6.966 28.186 1.00 94.38 180 ASN A C 1
ATOM 1395 O O . ASN A 1 180 ? -9.469 6.528 28.766 1.00 94.38 180 ASN A O 1
ATOM 1399 N N . GLY A 1 181 ? -7.561 7.709 28.818 1.00 90.12 181 GLY A N 1
ATOM 1400 C CA . GLY A 1 181 ? -7.726 8.158 30.206 1.00 90.12 181 GLY A CA 1
ATOM 1401 C C . GLY A 1 181 ? -7.942 7.020 31.214 1.00 90.12 181 GLY A C 1
ATOM 1402 O O . GLY A 1 181 ? -8.726 7.169 32.148 1.00 90.12 181 GLY A O 1
ATOM 1403 N N . GLY A 1 182 ? -7.307 5.859 31.010 1.00 94.56 182 GLY A N 1
ATOM 1404 C CA . GLY A 1 182 ? -7.479 4.669 31.852 1.00 94.56 182 GLY A CA 1
ATOM 1405 C C . GLY A 1 182 ? -8.653 3.769 31.457 1.00 94.56 182 GLY A C 1
ATOM 1406 O O . GLY A 1 182 ? -8.747 2.647 31.955 1.00 94.56 182 GLY A O 1
ATOM 1407 N N . THR A 1 183 ? -9.509 4.200 30.528 1.00 96.81 183 THR A N 1
ATOM 1408 C CA . THR A 1 183 ? -10.604 3.382 29.995 1.00 96.81 183 THR A CA 1
ATOM 1409 C C . THR A 1 183 ? -10.160 2.683 28.718 1.00 96.81 183 THR A C 1
ATOM 1411 O O . THR A 1 183 ? -9.620 3.308 27.810 1.00 96.81 183 THR A O 1
ATOM 1414 N N . THR A 1 184 ? -10.383 1.372 28.632 1.00 97.44 184 THR A N 1
ATOM 1415 C CA . THR A 1 184 ? -10.130 0.625 27.394 1.00 97.44 184 THR A CA 1
ATOM 1416 C C . THR A 1 184 ? -11.332 0.763 26.472 1.00 97.44 184 THR A C 1
ATOM 1418 O O . THR A 1 184 ? -12.431 0.340 26.821 1.00 97.44 184 THR A O 1
ATOM 1421 N N . MET A 1 185 ? -11.109 1.329 25.294 1.00 97.81 185 MET A N 1
ATOM 1422 C CA . MET A 1 185 ? -12.077 1.419 24.207 1.00 97.81 185 MET A CA 1
ATOM 1423 C C . MET A 1 185 ? -11.591 0.542 23.056 1.00 97.81 185 MET A C 1
ATOM 1425 O O . MET A 1 185 ? -10.387 0.401 22.867 1.00 97.81 185 MET A O 1
ATOM 1429 N N . SER A 1 186 ? -12.489 -0.069 22.291 1.00 98.06 186 SER A N 1
ATOM 1430 C CA . SER A 1 186 ? -12.117 -0.882 21.127 1.00 98.06 186 SER A CA 1
ATOM 1431 C C . SER A 1 186 ? -12.693 -0.305 19.850 1.00 98.06 186 SER A C 1
ATOM 1433 O O . SER A 1 186 ? -13.755 0.305 19.896 1.00 98.06 186 SER A O 1
ATOM 1435 N N . LEU A 1 187 ? -11.992 -0.500 18.732 1.00 98.12 187 LEU A N 1
ATOM 1436 C CA . LEU A 1 187 ? -12.493 -0.165 17.406 1.00 98.12 187 LEU A CA 1
ATOM 1437 C C . LEU A 1 187 ? -13.717 -1.032 17.093 1.00 98.12 187 LEU A C 1
ATOM 1439 O O . LEU A 1 187 ? -13.701 -2.255 17.255 1.00 98.12 187 LEU A O 1
ATOM 1443 N N . CYS A 1 188 ? -14.769 -0.371 16.645 1.00 97.62 188 CYS A N 1
ATOM 1444 C CA . CYS A 1 188 ? -16.104 -0.893 16.447 1.00 97.62 188 CYS A CA 1
ATOM 1445 C C . CYS A 1 188 ? -16.667 -0.371 15.122 1.00 97.62 188 CYS A C 1
ATOM 1447 O O . CYS A 1 188 ? -16.232 0.650 14.583 1.00 97.62 188 CYS A O 1
ATOM 1449 N N . ALA A 1 189 ? -17.660 -1.095 14.624 1.00 95.56 189 ALA A N 1
ATOM 1450 C CA . ALA A 1 189 ? -18.542 -0.687 13.545 1.00 95.56 189 ALA A CA 1
ATOM 1451 C C . ALA A 1 189 ? -19.810 -1.533 13.659 1.00 95.56 189 ALA A C 1
ATOM 1453 O O . ALA A 1 189 ? -19.714 -2.745 13.871 1.00 95.56 189 ALA A O 1
ATOM 1454 N N . ASP A 1 190 ? -20.987 -0.933 13.496 1.00 92.38 190 ASP A N 1
ATOM 1455 C CA . ASP A 1 190 ? -22.225 -1.716 13.518 1.00 92.38 190 ASP A CA 1
ATOM 1456 C C . ASP A 1 190 ? -22.301 -2.629 12.288 1.00 92.38 190 ASP A C 1
ATOM 1458 O O . ASP A 1 190 ? -21.579 -2.440 11.305 1.00 92.38 190 ASP A O 1
ATOM 1462 N N . SER A 1 191 ? -23.177 -3.632 12.319 1.00 87.12 191 SER A N 1
ATOM 1463 C CA . SER A 1 191 ? -23.369 -4.565 11.202 1.00 87.12 191 SER A CA 1
ATOM 1464 C C . SER A 1 191 ? -23.899 -3.883 9.930 1.00 87.12 191 SER A C 1
ATOM 1466 O O . SER A 1 191 ? -24.484 -2.803 9.986 1.00 87.12 191 SER A O 1
ATOM 1468 N N . GLY A 1 192 ? -23.755 -4.550 8.784 1.00 86.12 192 GLY A N 1
ATOM 1469 C CA . GLY A 1 192 ? -24.241 -4.085 7.478 1.00 86.12 192 GLY A CA 1
ATOM 1470 C C . GLY A 1 192 ? -23.143 -4.148 6.420 1.00 86.12 192 GLY A C 1
ATOM 1471 O O . GLY A 1 192 ? -22.021 -4.531 6.729 1.00 86.12 192 GLY A O 1
ATOM 1472 N N . SER A 1 193 ? -23.439 -3.761 5.178 1.00 82.88 193 SER A N 1
ATOM 1473 C CA . SER A 1 193 ? -22.442 -3.688 4.091 1.00 82.88 193 SER A CA 1
ATOM 1474 C C . SER A 1 193 ? -21.518 -2.468 4.191 1.00 82.88 193 SER A C 1
ATOM 1476 O O . SER A 1 193 ? -20.474 -2.419 3.540 1.00 82.88 193 SER A O 1
ATOM 1478 N N . TRP A 1 194 ? -21.909 -1.487 5.003 1.00 90.38 194 TRP A N 1
ATOM 1479 C CA . TRP A 1 194 ? -21.197 -0.240 5.241 1.00 90.38 194 TRP A CA 1
ATOM 1480 C C . TRP A 1 194 ? -21.558 0.299 6.632 1.00 90.38 194 TRP A C 1
ATOM 1482 O O . TRP A 1 194 ? -22.723 0.204 7.028 1.00 90.38 194 TRP A O 1
ATOM 1492 N N . ASN A 1 195 ? -20.591 0.830 7.384 1.00 93.75 195 ASN A N 1
ATOM 1493 C CA . ASN A 1 195 ? -20.853 1.547 8.636 1.00 93.75 195 ASN A CA 1
ATOM 1494 C C . ASN A 1 195 ? -19.683 2.449 9.053 1.00 93.75 195 ASN A C 1
ATOM 1496 O O . ASN A 1 195 ? -18.540 2.187 8.683 1.00 93.75 195 ASN A O 1
ATOM 1500 N N . TRP A 1 196 ? -19.954 3.474 9.861 1.00 94.81 196 TRP A N 1
ATOM 1501 C CA . TRP A 1 196 ? -18.910 4.329 10.424 1.00 94.81 196 TRP A CA 1
ATOM 1502 C C . TRP A 1 196 ? -18.000 3.549 11.371 1.00 94.81 196 TRP A C 1
ATOM 1504 O O . TRP A 1 196 ? -18.451 2.674 12.110 1.00 94.81 196 TRP A O 1
ATOM 1514 N N . ALA A 1 197 ? -16.713 3.890 11.359 1.00 96.94 197 ALA A N 1
ATOM 1515 C CA . ALA A 1 197 ? -15.775 3.397 12.350 1.00 96.94 197 ALA A CA 1
ATOM 1516 C C . ALA A 1 197 ? -15.841 4.296 13.588 1.00 96.94 197 ALA A C 1
ATOM 1518 O O . ALA A 1 197 ? -15.890 5.524 13.493 1.00 96.94 197 ALA A O 1
ATOM 1519 N N . TYR A 1 198 ? -15.833 3.680 14.760 1.00 97.38 198 TYR A N 1
ATOM 1520 C CA . TYR A 1 198 ? -15.840 4.374 16.041 1.00 97.38 198 TYR A CA 1
ATOM 1521 C C . TYR A 1 198 ? -15.095 3.543 17.084 1.00 97.38 198 TYR A C 1
ATOM 1523 O O . TYR A 1 198 ? -14.841 2.360 16.879 1.00 97.38 198 TYR A O 1
ATOM 1531 N N . VAL A 1 199 ? -14.731 4.143 18.208 1.00 97.62 199 VAL A N 1
ATOM 1532 C CA . VAL A 1 199 ? -14.204 3.452 19.382 1.00 97.62 199 VAL A CA 1
ATOM 1533 C C . VAL A 1 199 ? -15.218 3.487 20.511 1.00 97.62 199 VAL A C 1
ATOM 1535 O O . VAL A 1 199 ? -15.884 4.494 20.726 1.00 97.62 199 VAL A O 1
ATOM 1538 N N . SER A 1 200 ? -15.347 2.394 21.261 1.00 97.38 200 SER A N 1
ATOM 1539 C CA . SER A 1 200 ? -16.273 2.338 22.394 1.00 97.38 200 SER A CA 1
ATOM 1540 C C . SER A 1 200 ? -15.802 1.405 23.503 1.00 97.38 200 SER A C 1
ATOM 1542 O O . SER A 1 200 ? -15.145 0.398 23.245 1.00 97.38 200 SER A O 1
ATOM 1544 N N . SER A 1 201 ? -16.152 1.734 24.748 1.00 96.94 201 SER A N 1
ATOM 1545 C CA . SER A 1 201 ? -16.009 0.843 25.909 1.00 96.94 201 SER A CA 1
ATOM 1546 C C . SER A 1 201 ? -17.290 0.061 26.231 1.00 96.94 201 SER A C 1
ATOM 1548 O O . SER A 1 201 ? -17.271 -0.820 27.089 1.00 96.94 201 SER A O 1
ATOM 1550 N N . THR A 1 202 ? -18.400 0.365 25.551 1.00 95.56 202 THR A N 1
ATOM 1551 C CA . THR A 1 202 ? -19.725 -0.217 25.819 1.00 95.56 202 THR A CA 1
ATOM 1552 C C . THR A 1 202 ? -20.275 -1.057 24.668 1.00 95.56 202 THR A C 1
ATOM 1554 O O . THR A 1 202 ? -21.167 -1.872 24.897 1.00 95.56 202 THR A O 1
ATOM 1557 N N . HIS A 1 203 ? -19.750 -0.891 23.451 1.00 95.31 203 HIS A N 1
ATOM 1558 C CA . HIS A 1 203 ? -20.144 -1.679 22.281 1.00 95.31 203 HIS A CA 1
ATOM 1559 C C . HIS A 1 203 ? -19.224 -2.884 22.081 1.00 95.31 203 HIS A C 1
ATOM 1561 O O . HIS A 1 203 ? -18.077 -2.907 22.534 1.00 95.31 203 HIS A O 1
ATOM 1567 N N . ALA A 1 204 ? -19.735 -3.898 21.383 1.00 94.62 204 ALA A N 1
ATOM 1568 C CA . ALA A 1 204 ? -18.933 -5.046 20.991 1.00 94.62 204 ALA A CA 1
ATOM 1569 C C . ALA A 1 204 ? -17.806 -4.601 20.047 1.00 94.62 204 ALA A C 1
ATOM 1571 O O . ALA A 1 204 ? -18.044 -3.899 19.065 1.00 94.62 204 ALA A O 1
ATOM 1572 N N . ALA A 1 205 ? -16.577 -5.019 20.348 1.00 96.88 205 ALA A N 1
ATOM 1573 C CA . ALA A 1 205 ? -15.431 -4.757 19.489 1.00 96.88 205 ALA A CA 1
ATOM 1574 C C . ALA A 1 205 ? -15.604 -5.440 18.127 1.00 96.88 205 ALA A C 1
ATOM 1576 O O . ALA A 1 205 ? -16.101 -6.568 18.050 1.00 96.88 205 ALA A O 1
ATOM 1577 N N . ALA A 1 206 ? -15.142 -4.784 17.063 1.00 96.38 206 ALA A N 1
ATOM 1578 C CA . ALA A 1 206 ? -15.032 -5.433 15.768 1.00 96.38 206 ALA A CA 1
ATOM 1579 C C . ALA A 1 206 ? -13.986 -6.559 15.848 1.00 96.38 206 ALA A C 1
ATOM 1581 O O . ALA A 1 206 ? -12.895 -6.372 16.393 1.00 96.38 206 ALA A O 1
ATOM 1582 N N . ALA A 1 207 ? -14.321 -7.725 15.295 1.00 96.12 207 ALA A N 1
ATOM 1583 C CA . ALA A 1 207 ? -13.355 -8.788 15.052 1.00 96.12 207 ALA A CA 1
ATOM 1584 C C . ALA A 1 207 ? -12.656 -8.504 13.720 1.00 96.12 207 ALA A C 1
ATOM 1586 O O . ALA A 1 207 ? -13.310 -8.450 12.678 1.00 96.12 207 ALA A O 1
ATOM 1587 N N . LEU A 1 208 ? -11.347 -8.271 13.778 1.00 97.00 208 LEU A N 1
ATOM 1588 C CA . LEU A 1 208 ? -10.551 -7.730 12.683 1.00 97.00 208 LEU A CA 1
ATOM 1589 C C . LEU A 1 208 ? -9.476 -8.714 12.226 1.00 97.00 208 LEU A C 1
ATOM 1591 O O . LEU A 1 208 ? -8.965 -9.518 13.000 1.00 97.00 208 LEU A O 1
ATOM 1595 N N . THR A 1 209 ? -9.106 -8.607 10.963 1.00 96.94 209 THR A N 1
ATOM 1596 C CA . THR A 1 209 ? -8.040 -9.359 10.299 1.00 96.94 209 THR A CA 1
ATOM 1597 C C . THR A 1 209 ? -7.178 -8.392 9.498 1.00 96.94 209 THR A C 1
ATOM 1599 O O . THR A 1 209 ? -7.642 -7.318 9.100 1.00 96.94 209 THR A O 1
ATOM 1602 N N . PHE A 1 210 ? -5.914 -8.752 9.296 1.00 95.56 210 PHE A N 1
ATOM 1603 C CA . PHE A 1 210 ? -4.941 -7.942 8.571 1.00 95.56 210 PHE A CA 1
ATOM 1604 C C . PHE A 1 210 ? -4.610 -8.625 7.257 1.00 95.56 210 PHE A C 1
ATOM 1606 O O . PHE A 1 210 ? -4.427 -9.837 7.223 1.00 95.56 210 PHE A O 1
ATOM 1613 N N . HIS A 1 211 ? -4.539 -7.853 6.183 1.00 95.44 211 HIS A N 1
ATOM 1614 C CA . HIS A 1 211 ? -4.330 -8.377 4.842 1.00 95.44 211 HIS A CA 1
ATOM 1615 C C . HIS A 1 211 ? -3.286 -7.558 4.099 1.00 95.44 211 HIS A C 1
ATOM 1617 O O . HIS A 1 211 ? -3.174 -6.350 4.308 1.00 95.44 211 HIS A O 1
ATOM 1623 N N . LYS A 1 212 ? -2.570 -8.212 3.190 1.00 94.19 212 LYS A N 1
ATOM 1624 C CA . LYS A 1 212 ? -1.677 -7.587 2.215 1.00 94.19 212 LYS A CA 1
ATOM 1625 C C . LYS A 1 212 ? -2.387 -7.369 0.880 1.00 94.19 212 LYS A C 1
ATOM 1627 O O . LYS A 1 212 ? -3.449 -7.939 0.623 1.00 94.19 212 LYS A O 1
ATOM 1632 N N . PHE A 1 213 ? -1.777 -6.556 0.024 1.00 94.12 213 PHE A N 1
ATOM 1633 C CA . PHE A 1 213 ? -2.253 -6.257 -1.325 1.00 94.12 213 PHE A CA 1
ATOM 1634 C C . PHE A 1 213 ? -1.536 -7.142 -2.345 1.00 94.12 213 PHE A C 1
ATOM 1636 O O . PHE A 1 213 ? -0.324 -7.027 -2.518 1.00 94.12 213 PHE A O 1
ATOM 1643 N N . TYR A 1 214 ? -2.273 -7.997 -3.046 1.00 94.81 214 TYR A N 1
ATOM 1644 C CA . TYR A 1 214 ? -1.742 -8.906 -4.058 1.00 94.81 214 TYR A CA 1
ATOM 1645 C C . TYR A 1 214 ? -2.324 -8.627 -5.443 1.00 94.81 214 TYR A C 1
ATOM 1647 O O . TYR A 1 214 ? -3.505 -8.323 -5.604 1.00 94.81 214 TYR A O 1
ATOM 1655 N N . VAL A 1 215 ? -1.504 -8.819 -6.469 1.00 93.81 215 VAL A N 1
ATOM 1656 C CA . VAL A 1 215 ? -1.899 -8.810 -7.876 1.00 93.81 215 VAL A CA 1
ATOM 1657 C C . VAL A 1 215 ? -1.979 -10.244 -8.361 1.00 93.81 215 VAL A C 1
ATOM 1659 O O . VAL A 1 215 ? -1.001 -10.988 -8.299 1.00 93.81 215 VAL A O 1
ATOM 1662 N N . GLN A 1 216 ? -3.128 -10.647 -8.892 1.00 92.38 216 GLN A N 1
ATOM 1663 C CA . GLN A 1 216 ? -3.256 -11.968 -9.503 1.00 92.38 216 GLN A CA 1
ATOM 1664 C C . GLN A 1 216 ? -2.464 -12.020 -10.809 1.00 92.38 216 GLN A C 1
ATOM 1666 O O . GLN A 1 216 ? -2.645 -11.157 -11.670 1.00 92.38 216 GLN A O 1
ATOM 1671 N N . ARG A 1 217 ? -1.684 -13.086 -11.036 1.00 92.94 217 ARG A N 1
ATOM 1672 C CA . ARG A 1 217 ? -0.912 -13.254 -12.282 1.00 92.94 217 ARG A CA 1
ATOM 1673 C C . ARG A 1 217 ? -1.777 -13.054 -13.531 1.00 92.94 217 ARG A C 1
ATOM 1675 O O . ARG A 1 217 ? -1.379 -12.373 -14.470 1.00 92.94 217 ARG A O 1
ATOM 1682 N N . LYS A 1 218 ? -2.995 -13.611 -13.530 1.00 91.12 218 LYS A N 1
ATOM 1683 C CA . LYS A 1 218 ? -3.942 -13.532 -14.660 1.00 91.12 218 LYS A CA 1
ATOM 1684 C C . LYS A 1 218 ? -4.460 -12.116 -14.967 1.00 91.12 218 LYS A C 1
ATOM 1686 O O . LYS A 1 218 ? -5.124 -11.943 -15.980 1.00 91.12 218 LYS A O 1
ATOM 1691 N N . LYS A 1 219 ? -4.214 -11.135 -14.092 1.00 91.69 219 LYS A N 1
ATOM 1692 C CA . LYS A 1 219 ? -4.626 -9.731 -14.253 1.00 91.69 219 LYS A CA 1
ATOM 1693 C C . LYS A 1 219 ? -3.500 -8.828 -14.768 1.00 91.69 219 LYS A C 1
ATOM 1695 O O . LYS A 1 219 ? -3.785 -7.711 -15.192 1.00 91.69 219 LYS A O 1
ATOM 1700 N N . LEU A 1 220 ? -2.249 -9.298 -14.777 1.00 93.81 220 LEU A N 1
ATOM 1701 C CA . LEU A 1 220 ? -1.101 -8.494 -15.212 1.00 93.81 220 LEU A CA 1
ATOM 1702 C C . LEU A 1 220 ? -1.221 -8.036 -16.669 1.00 93.81 220 LEU A C 1
ATOM 1704 O O . LEU A 1 220 ? -1.002 -6.866 -16.954 1.00 93.81 220 LEU A O 1
ATOM 1708 N N . ASP A 1 221 ? -1.654 -8.915 -17.572 1.00 94.50 221 ASP A N 1
ATOM 1709 C CA . ASP A 1 221 ? -1.849 -8.563 -18.985 1.00 94.50 221 ASP A CA 1
ATOM 1710 C C . ASP A 1 221 ? -2.899 -7.452 -19.174 1.00 94.50 221 ASP A C 1
ATOM 1712 O O . ASP A 1 221 ? -2.675 -6.488 -19.903 1.00 94.50 221 ASP A O 1
ATOM 1716 N N . SER A 1 222 ? -4.017 -7.517 -18.438 1.00 93.25 222 SER A N 1
ATOM 1717 C CA . SER A 1 222 ? -5.027 -6.449 -18.467 1.00 93.25 222 SER A CA 1
ATOM 1718 C C . SER A 1 222 ? -4.510 -5.128 -17.893 1.00 93.25 222 SER A C 1
ATOM 1720 O O . SER A 1 222 ? -4.851 -4.071 -18.413 1.00 93.25 222 SER A O 1
ATOM 1722 N N . LEU A 1 223 ? -3.664 -5.177 -16.857 1.00 94.19 223 LEU A N 1
ATOM 1723 C CA . LEU A 1 223 ? -3.041 -3.986 -16.278 1.00 94.19 223 LEU A CA 1
ATOM 1724 C C . LEU A 1 223 ? -2.074 -3.324 -17.265 1.00 94.19 223 LEU A C 1
ATOM 1726 O O . LEU A 1 223 ? -2.151 -2.117 -17.487 1.00 94.19 223 LEU A O 1
ATOM 1730 N N . PHE A 1 224 ? -1.199 -4.108 -17.896 1.00 96.81 224 PHE A N 1
ATOM 1731 C CA . PHE A 1 224 ? -0.239 -3.586 -18.868 1.00 96.81 224 PHE A CA 1
ATOM 1732 C C . PHE A 1 224 ? -0.919 -3.087 -20.141 1.00 96.81 224 PHE A C 1
ATOM 1734 O O . PHE A 1 224 ? -0.568 -2.016 -20.628 1.00 96.81 224 PHE A O 1
ATOM 1741 N N . SER A 1 225 ? -1.945 -3.785 -20.629 1.00 95.81 225 SER A N 1
ATOM 1742 C CA . SER A 1 225 ? -2.754 -3.319 -21.761 1.00 95.81 225 SER A CA 1
ATOM 1743 C C . SER A 1 225 ? -3.516 -2.029 -21.442 1.00 95.81 225 SER A C 1
ATOM 1745 O O . SER A 1 225 ? -3.677 -1.184 -22.314 1.00 95.81 225 SER A O 1
ATOM 1747 N N . ALA A 1 226 ? -3.959 -1.831 -20.196 1.00 93.12 226 ALA A N 1
ATOM 1748 C CA . ALA A 1 226 ? -4.580 -0.573 -19.788 1.00 93.12 226 ALA A CA 1
ATOM 1749 C C . ALA A 1 226 ? -3.566 0.583 -19.714 1.00 93.12 226 ALA A C 1
ATOM 1751 O O . ALA A 1 226 ? -3.890 1.710 -20.087 1.00 93.12 226 ALA A O 1
ATOM 1752 N N . ALA A 1 227 ? -2.339 0.313 -19.254 1.00 95.50 227 ALA A N 1
ATOM 1753 C CA . ALA A 1 227 ? -1.269 1.309 -19.193 1.00 95.50 227 ALA A CA 1
ATOM 1754 C C . ALA A 1 227 ? -0.718 1.680 -20.582 1.00 95.50 227 ALA A C 1
ATOM 1756 O O . ALA A 1 227 ? -0.363 2.837 -20.811 1.00 95.50 227 ALA A O 1
ATOM 1757 N N . TRP A 1 228 ? -0.673 0.715 -21.505 1.00 97.38 228 TRP A N 1
ATOM 1758 C CA . TRP A 1 228 ? -0.118 0.862 -22.852 1.00 97.38 228 TRP A CA 1
ATOM 1759 C C . TRP A 1 228 ? -1.029 0.217 -23.915 1.00 97.38 228 TRP A C 1
ATOM 1761 O O . TRP A 1 228 ? -0.679 -0.826 -24.472 1.00 97.38 228 TRP A O 1
ATOM 1771 N N . PRO A 1 229 ? -2.186 0.831 -24.234 1.00 95.81 229 PRO A N 1
ATOM 1772 C CA . PRO A 1 229 ? -3.212 0.226 -25.095 1.00 95.81 229 PRO A CA 1
ATOM 1773 C C . PRO A 1 229 ? -2.765 -0.018 -26.541 1.00 95.81 229 PRO A C 1
ATOM 1775 O O . PRO A 1 229 ? -3.264 -0.933 -27.190 1.00 95.81 229 PRO A O 1
ATOM 1778 N N . ASP A 1 230 ? -1.809 0.771 -27.034 1.00 94.81 230 ASP A N 1
ATOM 1779 C CA . ASP A 1 230 ? -1.305 0.677 -28.409 1.00 94.81 230 ASP A CA 1
ATOM 1780 C C . ASP A 1 230 ? -0.017 -0.160 -28.525 1.00 94.81 230 ASP A C 1
ATOM 1782 O O . ASP A 1 230 ? 0.542 -0.311 -29.615 1.00 94.81 230 ASP A O 1
ATOM 1786 N N . ALA A 1 231 ? 0.493 -0.690 -27.408 1.00 96.31 231 ALA A N 1
ATOM 1787 C CA . ALA A 1 231 ? 1.732 -1.453 -27.393 1.00 96.31 231 ALA A CA 1
ATOM 1788 C C . ALA A 1 231 ? 1.497 -2.926 -27.753 1.00 96.31 231 ALA A C 1
ATOM 1790 O O . ALA A 1 231 ? 0.571 -3.572 -27.274 1.00 96.31 231 ALA A O 1
ATOM 1791 N N . SER A 1 232 ? 2.406 -3.485 -28.551 1.00 96.19 232 SER A N 1
ATOM 1792 C CA . SER A 1 232 ? 2.503 -4.927 -28.783 1.00 96.19 232 SER A CA 1
ATOM 1793 C C . SER A 1 232 ? 3.746 -5.438 -28.071 1.00 96.19 232 SER A C 1
ATOM 1795 O O . SER A 1 232 ? 4.863 -5.177 -28.525 1.00 96.19 232 SER A O 1
ATOM 1797 N N . TYR A 1 233 ? 3.554 -6.180 -26.985 1.00 97.25 233 TYR A N 1
ATOM 1798 C CA . TYR A 1 233 ? 4.632 -6.682 -26.140 1.00 97.25 233 TYR A CA 1
ATOM 1799 C C . TYR A 1 233 ? 4.553 -8.195 -25.930 1.00 97.25 233 TYR A C 1
ATOM 1801 O O . TYR A 1 233 ? 3.486 -8.800 -26.000 1.00 97.25 233 TYR A O 1
ATOM 1809 N N . ASP A 1 234 ? 5.705 -8.805 -25.661 1.00 97.81 234 ASP A N 1
ATOM 1810 C CA . ASP A 1 234 ? 5.793 -10.171 -25.147 1.00 97.81 234 ASP A CA 1
ATOM 1811 C C . ASP A 1 234 ? 5.865 -10.132 -23.615 1.00 97.81 234 ASP A C 1
ATOM 1813 O O . ASP A 1 234 ? 6.821 -9.595 -23.049 1.00 97.81 234 ASP A O 1
ATOM 1817 N N . LEU A 1 235 ? 4.839 -10.670 -22.950 1.00 97.00 235 LEU A N 1
ATOM 1818 C CA . LEU A 1 235 ? 4.761 -10.748 -21.494 1.00 97.00 235 LEU A CA 1
ATOM 1819 C C . LEU A 1 235 ? 5.274 -12.106 -21.002 1.00 97.00 235 LEU A C 1
ATOM 1821 O O . LEU A 1 235 ? 4.656 -13.150 -21.229 1.00 97.00 235 LEU A O 1
ATOM 1825 N N . LYS A 1 236 ? 6.394 -12.090 -20.278 1.00 96.50 236 LYS A N 1
ATOM 1826 C CA . LYS A 1 236 ? 6.979 -13.256 -19.614 1.00 96.50 236 LYS A CA 1
ATOM 1827 C C . LYS A 1 236 ? 6.686 -13.216 -18.123 1.00 96.50 236 LYS A C 1
ATOM 1829 O O . LYS A 1 236 ? 7.134 -12.326 -17.409 1.00 96.50 236 LYS A O 1
ATOM 1834 N N . LEU A 1 237 ? 5.945 -14.221 -17.670 1.00 93.00 237 LEU A N 1
ATOM 1835 C CA . LEU A 1 237 ? 5.600 -14.437 -16.270 1.00 93.00 237 LEU A CA 1
ATOM 1836 C C . LEU A 1 237 ? 6.192 -15.771 -15.828 1.00 93.00 237 LEU A C 1
ATOM 1838 O O . LEU A 1 237 ? 6.128 -16.755 -16.573 1.00 93.00 237 LEU A O 1
ATOM 1842 N N . ASN A 1 238 ? 6.718 -15.829 -14.611 1.00 84.81 238 ASN A N 1
ATOM 1843 C CA . ASN A 1 238 ? 7.119 -17.094 -14.015 1.00 84.81 238 ASN A CA 1
ATOM 1844 C C . ASN A 1 238 ? 5.894 -18.012 -13.834 1.00 84.81 238 ASN A C 1
ATOM 1846 O O . ASN A 1 238 ? 4.834 -17.604 -13.354 1.00 84.81 238 ASN A O 1
ATOM 1850 N N . THR A 1 239 ? 6.003 -19.275 -14.251 1.00 76.12 239 THR A N 1
ATOM 1851 C CA . THR A 1 239 ? 4.867 -20.208 -14.232 1.00 76.12 239 THR A CA 1
ATOM 1852 C C . THR A 1 239 ? 4.492 -20.678 -12.832 1.00 76.12 239 THR A C 1
ATOM 1854 O O . THR A 1 239 ? 3.367 -21.140 -12.655 1.00 76.12 239 THR A O 1
ATOM 1857 N N . GLY A 1 240 ? 5.417 -20.583 -11.870 1.00 82.94 240 GLY A N 1
ATOM 1858 C CA . GLY A 1 240 ? 5.191 -20.986 -10.480 1.00 82.94 240 GLY A CA 1
ATOM 1859 C C . GLY A 1 240 ? 4.375 -19.988 -9.656 1.00 82.94 240 GLY A C 1
ATOM 1860 O O . GLY A 1 240 ? 3.768 -20.387 -8.666 1.00 82.94 240 GLY A O 1
ATOM 1861 N N . ASP A 1 241 ? 4.308 -18.726 -10.083 1.00 86.44 241 ASP A N 1
ATOM 1862 C CA . ASP A 1 241 ? 3.756 -17.648 -9.264 1.00 86.44 241 ASP A CA 1
ATOM 1863 C C . ASP A 1 241 ? 2.274 -17.428 -9.598 1.00 86.44 241 ASP A C 1
ATOM 1865 O O . ASP A 1 241 ? 1.906 -17.140 -10.737 1.00 86.44 241 ASP A O 1
ATOM 1869 N N . SER A 1 242 ? 1.384 -17.588 -8.617 1.00 91.44 242 SER A N 1
ATOM 1870 C CA . SER A 1 242 ? -0.057 -17.338 -8.799 1.00 91.44 242 SER A CA 1
ATOM 1871 C C . SER A 1 242 ? -0.428 -15.870 -8.557 1.00 91.44 242 SER A C 1
ATOM 1873 O O . SER A 1 242 ? -1.359 -15.351 -9.186 1.00 91.44 242 SER A O 1
ATOM 1875 N N . HIS A 1 243 ? 0.336 -15.205 -7.691 1.00 94.25 243 HIS A N 1
ATOM 1876 C CA . HIS A 1 243 ? 0.170 -13.824 -7.264 1.00 94.25 243 HIS A CA 1
ATOM 1877 C C . HIS A 1 243 ? 1.529 -13.135 -7.130 1.00 94.25 243 HIS A C 1
ATOM 1879 O O . HIS A 1 243 ? 2.569 -13.791 -7.094 1.00 94.25 243 HIS A O 1
ATOM 1885 N N . TYR A 1 244 ? 1.484 -11.812 -7.026 1.00 95.44 244 TYR A N 1
ATOM 1886 C CA . TYR A 1 244 ? 2.617 -10.957 -6.699 1.00 95.44 244 TYR A CA 1
ATOM 1887 C C . TYR A 1 244 ? 2.201 -9.945 -5.629 1.00 95.44 244 TYR A C 1
ATOM 1889 O O . TYR A 1 244 ? 1.078 -9.445 -5.675 1.00 95.44 244 TYR A O 1
ATOM 1897 N N . GLU A 1 245 ? 3.081 -9.610 -4.689 1.00 95.25 245 GLU A N 1
ATOM 1898 C CA . GLU A 1 245 ? 2.807 -8.592 -3.668 1.00 95.25 245 GLU A CA 1
ATOM 1899 C C . GLU A 1 245 ? 2.964 -7.181 -4.254 1.00 95.25 245 GLU A C 1
ATOM 1901 O O . GLU A 1 245 ? 4.021 -6.829 -4.783 1.00 95.25 245 GLU A O 1
ATOM 1906 N N . ALA A 1 246 ? 1.892 -6.386 -4.207 1.00 95.00 246 ALA A N 1
ATOM 1907 C CA . ALA A 1 246 ? 1.890 -5.000 -4.662 1.00 95.00 246 ALA A CA 1
ATOM 1908 C C . ALA A 1 246 ? 2.675 -4.117 -3.685 1.00 95.00 246 ALA A C 1
ATOM 1910 O O . ALA A 1 246 ? 2.654 -4.352 -2.477 1.00 95.00 246 ALA A O 1
ATOM 1911 N N . LEU A 1 247 ? 3.341 -3.082 -4.198 1.00 93.62 247 LEU A N 1
ATOM 1912 C CA . LEU A 1 247 ? 4.267 -2.276 -3.400 1.00 93.62 247 LEU A CA 1
ATOM 1913 C C . LEU A 1 247 ? 3.774 -0.849 -3.182 1.00 93.62 247 LEU A C 1
ATOM 1915 O O . LEU A 1 247 ? 3.016 -0.287 -3.973 1.00 93.62 247 LEU A O 1
ATOM 1919 N N . THR A 1 248 ? 4.247 -0.214 -2.118 1.00 90.88 248 THR A N 1
ATOM 1920 C CA . THR A 1 248 ? 4.198 1.245 -1.997 1.00 90.88 248 THR A CA 1
ATOM 1921 C C . THR A 1 248 ? 5.390 1.885 -2.704 1.00 90.88 248 THR A C 1
ATOM 1923 O O . THR A 1 248 ? 6.465 1.296 -2.833 1.00 90.88 248 THR A O 1
ATOM 1926 N N . THR A 1 249 ? 5.250 3.162 -3.063 1.00 91.31 249 THR A N 1
ATOM 1927 C CA . THR A 1 249 ? 6.370 3.995 -3.527 1.00 91.31 249 THR A CA 1
ATOM 1928 C C . THR A 1 249 ? 7.537 3.986 -2.535 1.00 91.31 249 THR A C 1
ATOM 1930 O O . THR A 1 249 ? 8.693 3.958 -2.947 1.00 91.31 249 THR A O 1
ATOM 1933 N N . SER A 1 250 ? 7.264 3.963 -1.224 1.00 89.94 250 SER A N 1
ATOM 1934 C CA . SER A 1 250 ? 8.316 3.912 -0.203 1.00 89.94 250 SER A CA 1
ATOM 1935 C C . SER A 1 250 ? 9.119 2.609 -0.244 1.00 89.94 250 SER A C 1
ATOM 1937 O O . SER A 1 250 ? 10.343 2.671 -0.152 1.00 89.94 250 SER A O 1
ATOM 1939 N N . GLN A 1 251 ? 8.476 1.453 -0.443 1.00 92.88 251 GLN A N 1
ATOM 1940 C CA . GLN A 1 251 ? 9.168 0.168 -0.604 1.00 92.88 251 GLN A CA 1
ATOM 1941 C C . GLN A 1 251 ? 10.026 0.155 -1.878 1.00 92.88 251 GLN A C 1
ATOM 1943 O O . GLN A 1 251 ? 11.200 -0.204 -1.830 1.00 92.88 251 GLN A O 1
ATOM 1948 N N . VAL A 1 252 ? 9.480 0.635 -2.999 1.00 97.00 252 VAL A N 1
ATOM 1949 C CA . VAL A 1 252 ? 10.193 0.740 -4.287 1.00 97.00 252 VAL A CA 1
ATOM 1950 C C . VAL A 1 252 ? 11.434 1.633 -4.177 1.00 97.00 252 VAL A C 1
ATOM 1952 O O . VAL A 1 252 ? 12.506 1.279 -4.681 1.00 97.00 252 VAL A O 1
ATOM 1955 N N . MET A 1 253 ? 11.318 2.769 -3.483 1.00 97.25 253 MET A N 1
ATOM 1956 C CA . MET A 1 253 ? 12.444 3.672 -3.239 1.00 97.25 253 MET A CA 1
ATOM 1957 C C . MET A 1 253 ? 13.458 3.090 -2.255 1.00 97.25 253 MET A C 1
ATOM 1959 O O . MET A 1 253 ? 14.659 3.252 -2.462 1.00 97.25 253 MET A O 1
ATOM 1963 N N . ALA A 1 254 ? 13.015 2.367 -1.224 1.00 95.62 254 ALA A N 1
ATOM 1964 C CA . ALA A 1 254 ? 13.921 1.649 -0.333 1.00 95.62 254 ALA A CA 1
ATOM 1965 C C . ALA A 1 254 ? 14.767 0.631 -1.114 1.00 95.62 254 ALA A C 1
ATOM 1967 O O . ALA A 1 254 ? 15.988 0.628 -0.971 1.00 95.62 254 ALA A O 1
ATOM 1968 N N . THR A 1 255 ? 14.160 -0.138 -2.025 1.00 97.69 255 THR A N 1
ATOM 1969 C CA . THR A 1 255 ? 14.892 -1.040 -2.929 1.00 97.69 255 THR A CA 1
ATOM 1970 C C . THR A 1 255 ? 15.892 -0.297 -3.809 1.00 97.69 255 THR A C 1
ATOM 1972 O O . THR A 1 255 ? 17.039 -0.731 -3.938 1.00 97.69 255 THR A O 1
ATOM 1975 N N . TYR A 1 256 ? 15.508 0.852 -4.375 1.00 98.62 256 TYR A N 1
ATOM 1976 C CA . TYR A 1 256 ? 16.430 1.683 -5.155 1.00 98.62 256 TYR A CA 1
ATOM 1977 C C . TYR A 1 256 ? 17.644 2.110 -4.319 1.00 98.62 256 TYR A C 1
ATOM 1979 O O . TYR A 1 256 ? 18.784 1.929 -4.746 1.00 98.62 256 TYR A O 1
ATOM 1987 N N . HIS A 1 257 ? 17.428 2.601 -3.099 1.00 98.12 257 HIS A N 1
ATOM 1988 C CA . HIS A 1 257 ? 18.517 2.996 -2.208 1.00 98.12 257 HIS A CA 1
ATOM 1989 C C . HIS A 1 257 ? 19.400 1.809 -1.801 1.00 98.12 257 HIS A C 1
ATOM 1991 O O . HIS A 1 257 ? 20.626 1.908 -1.878 1.00 98.12 257 HIS A O 1
ATOM 1997 N N . ASN A 1 258 ? 18.793 0.673 -1.452 1.00 98.06 258 ASN A N 1
ATOM 1998 C CA . ASN A 1 258 ? 19.498 -0.549 -1.061 1.00 98.06 258 ASN A CA 1
ATOM 1999 C C . ASN A 1 258 ? 20.330 -1.146 -2.204 1.00 98.06 258 ASN A C 1
ATOM 2001 O O . ASN A 1 258 ? 21.347 -1.788 -1.953 1.00 98.06 258 ASN A O 1
ATOM 2005 N N . SER A 1 259 ? 19.932 -0.916 -3.460 1.00 98.38 259 SER A N 1
ATOM 2006 C CA . SER A 1 259 ? 20.660 -1.408 -4.637 1.00 98.38 259 SER A CA 1
ATOM 2007 C C . SER A 1 259 ? 22.008 -0.712 -4.858 1.00 98.38 259 SER A C 1
ATOM 2009 O O . SER A 1 259 ? 22.872 -1.244 -5.552 1.00 98.38 259 SER A O 1
ATOM 2011 N N . GLY A 1 260 ? 22.192 0.493 -4.303 1.00 98.19 260 GLY A N 1
ATOM 2012 C CA . GLY A 1 260 ? 23.379 1.319 -4.531 1.00 98.19 260 GLY A CA 1
ATOM 2013 C C . GLY A 1 260 ? 23.487 1.920 -5.940 1.00 98.19 260 GLY A C 1
ATOM 2014 O O . GLY A 1 260 ? 24.494 2.563 -6.238 1.00 98.19 260 GLY A O 1
ATOM 2015 N N . LEU A 1 261 ? 22.470 1.764 -6.799 1.00 98.25 261 LEU A N 1
ATOM 2016 C CA . LEU A 1 261 ? 22.504 2.191 -8.206 1.00 98.25 261 LEU A CA 1
ATOM 2017 C C . LEU A 1 261 ? 22.752 3.691 -8.405 1.00 98.25 261 LEU A C 1
ATOM 2019 O O . LEU A 1 261 ? 23.401 4.071 -9.375 1.00 98.25 261 LEU A O 1
ATOM 2023 N N . ALA A 1 262 ? 22.350 4.529 -7.445 1.00 97.25 262 ALA A N 1
ATOM 2024 C CA . ALA A 1 262 ? 22.587 5.976 -7.466 1.00 97.25 262 ALA A CA 1
ATOM 2025 C C . ALA A 1 262 ? 24.077 6.376 -7.566 1.00 97.25 262 ALA A C 1
ATOM 2027 O O . ALA A 1 262 ? 24.391 7.524 -7.871 1.00 97.25 262 ALA A O 1
ATOM 2028 N N . GLN A 1 263 ? 24.999 5.455 -7.266 1.00 97.19 263 GLN A N 1
ATOM 2029 C CA . GLN A 1 263 ? 26.446 5.693 -7.309 1.00 97.19 263 GLN A CA 1
ATOM 2030 C C . GLN A 1 263 ? 27.065 5.389 -8.679 1.00 97.19 263 GLN A C 1
ATOM 2032 O O . GLN A 1 263 ? 28.232 5.702 -8.916 1.00 97.19 263 GLN A O 1
ATOM 2037 N N . TYR A 1 264 ? 26.301 4.769 -9.575 1.00 96.88 264 TYR A N 1
ATOM 2038 C CA . TYR A 1 264 ? 26.756 4.379 -10.898 1.00 96.88 264 TYR A CA 1
ATOM 2039 C C . TYR A 1 264 ? 26.291 5.398 -11.934 1.00 96.88 264 TYR A C 1
ATOM 2041 O O . TYR A 1 264 ? 25.307 6.111 -11.763 1.00 96.88 264 TYR A O 1
ATOM 2049 N N . SER A 1 265 ? 27.029 5.491 -13.033 1.00 95.75 265 SER A N 1
ATOM 2050 C CA . SER A 1 265 ? 26.647 6.313 -14.178 1.00 95.75 265 SER A CA 1
ATOM 2051 C C . SER A 1 265 ? 26.482 5.424 -15.390 1.00 95.75 265 SER A C 1
ATOM 2053 O O . SER A 1 265 ? 27.241 4.470 -15.552 1.00 95.75 265 SER A O 1
ATOM 2055 N N . TRP A 1 266 ? 25.540 5.790 -16.253 1.00 96.62 266 TRP A N 1
ATOM 2056 C CA . TRP A 1 266 ? 25.349 5.136 -17.536 1.00 96.62 266 TRP A CA 1
ATOM 2057 C C . TRP A 1 266 ? 26.633 5.108 -18.350 1.00 96.62 266 TRP A C 1
ATOM 2059 O O . TRP A 1 266 ? 27.333 6.127 -18.477 1.00 96.62 266 TRP A O 1
ATOM 2069 N N . LYS A 1 267 ? 26.912 3.950 -18.942 1.00 95.00 267 LYS A N 1
ATOM 2070 C CA . LYS A 1 267 ? 28.027 3.762 -19.850 1.00 95.00 267 LYS A CA 1
ATOM 2071 C C . LYS A 1 267 ? 27.702 2.736 -20.934 1.00 95.00 267 LYS A C 1
ATOM 2073 O O . LYS A 1 267 ? 27.455 1.569 -20.649 1.00 95.00 267 LYS A O 1
ATOM 2078 N N . ALA A 1 268 ? 27.786 3.188 -22.183 1.00 92.75 268 ALA A N 1
ATOM 2079 C CA . ALA A 1 268 ? 27.465 2.392 -23.363 1.00 92.75 268 ALA A CA 1
ATOM 2080 C C . ALA A 1 268 ? 28.116 0.996 -23.352 1.00 92.75 268 ALA A C 1
ATOM 2082 O O . ALA A 1 268 ? 29.346 0.898 -23.288 1.00 92.75 268 ALA A O 1
ATOM 2083 N N . ASN A 1 269 ? 27.301 -0.044 -23.555 1.00 86.19 269 ASN A N 1
ATOM 2084 C CA . ASN A 1 269 ? 27.691 -1.444 -23.766 1.00 86.19 269 ASN A CA 1
ATOM 2085 C C . ASN A 1 269 ? 28.267 -2.203 -22.557 1.00 86.19 269 ASN A C 1
ATOM 2087 O O . ASN A 1 269 ? 28.691 -3.345 -22.734 1.00 86.19 269 ASN A O 1
ATOM 2091 N N . TYR A 1 270 ? 28.379 -1.597 -21.374 1.00 90.38 270 TYR A N 1
ATOM 2092 C CA . TYR A 1 270 ? 28.922 -2.305 -20.203 1.00 90.38 270 TYR A CA 1
ATOM 2093 C C . TYR A 1 270 ? 28.223 -2.003 -18.882 1.00 90.38 270 TYR A C 1
ATOM 2095 O O . TYR A 1 270 ? 28.437 -2.735 -17.915 1.00 90.38 270 TYR A O 1
ATOM 2103 N N . PHE A 1 271 ? 27.508 -0.881 -18.807 1.00 95.31 271 PHE A N 1
ATOM 2104 C CA . PHE A 1 271 ? 26.600 -0.573 -17.713 1.00 95.31 271 PHE A CA 1
ATOM 2105 C C . PHE A 1 271 ? 25.557 0.434 -18.207 1.00 95.31 271 PHE A C 1
ATOM 2107 O O . PHE A 1 271 ? 25.612 1.628 -17.885 1.00 95.31 271 PHE A O 1
ATOM 2114 N N . ASP A 1 272 ? 24.673 -0.022 -19.091 1.00 96.19 272 ASP A N 1
ATOM 2115 C CA . ASP A 1 272 ? 23.580 0.771 -19.652 1.00 96.19 272 ASP A CA 1
ATOM 2116 C C . ASP A 1 272 ? 22.210 0.340 -19.101 1.00 96.19 272 ASP A C 1
ATOM 2118 O O . ASP A 1 272 ? 22.104 -0.218 -18.011 1.00 96.19 272 ASP A O 1
ATOM 2122 N N . CYS A 1 273 ? 21.125 0.780 -19.740 1.00 96.56 273 CYS A N 1
ATOM 2123 C CA . CYS A 1 273 ? 19.795 0.820 -19.132 1.00 96.56 273 CYS A CA 1
ATOM 2124 C C . CYS A 1 273 ? 19.277 -0.549 -18.655 1.00 96.56 273 CYS A C 1
ATOM 2126 O O . CYS A 1 273 ? 18.564 -0.632 -17.650 1.00 96.56 273 CYS A O 1
ATOM 2128 N N . ASP A 1 274 ? 19.625 -1.628 -19.352 1.00 97.44 274 ASP A N 1
ATOM 2129 C CA . ASP A 1 274 ? 19.235 -2.986 -18.984 1.00 97.44 274 ASP A CA 1
ATOM 2130 C C . ASP A 1 274 ? 20.041 -3.500 -17.788 1.00 97.44 274 ASP A C 1
ATOM 2132 O O . ASP A 1 274 ? 19.436 -4.065 -16.878 1.00 97.44 274 ASP A O 1
ATOM 2136 N N . ASP A 1 275 ? 21.344 -3.217 -17.700 1.00 98.25 275 ASP A N 1
ATOM 2137 C CA . ASP A 1 275 ? 22.165 -3.558 -16.529 1.00 98.25 275 ASP A CA 1
ATOM 2138 C C . ASP A 1 275 ? 21.612 -2.939 -15.235 1.00 98.25 275 ASP A C 1
ATOM 2140 O O . ASP A 1 275 ? 21.438 -3.635 -14.227 1.00 98.25 275 ASP A O 1
ATOM 2144 N N . PHE A 1 276 ? 21.258 -1.648 -15.267 1.00 98.62 276 PHE A N 1
ATOM 2145 C CA . PHE A 1 276 ? 20.591 -0.988 -14.138 1.00 98.62 276 PHE A CA 1
ATOM 2146 C C . PHE A 1 276 ? 19.281 -1.703 -13.771 1.00 98.62 276 PHE A C 1
ATOM 2148 O O . PHE A 1 276 ? 19.008 -1.947 -12.591 1.00 98.62 276 PHE A O 1
ATOM 2155 N N . SER A 1 277 ? 18.494 -2.091 -14.778 1.00 98.56 277 SER A N 1
ATOM 2156 C CA . SER A 1 277 ? 17.206 -2.758 -14.575 1.00 98.56 277 SER A CA 1
ATOM 2157 C C . SER A 1 277 ? 17.346 -4.166 -13.986 1.00 98.56 277 SER A C 1
ATOM 2159 O O . SER A 1 277 ? 16.562 -4.558 -13.113 1.00 98.56 277 SER A O 1
ATOM 2161 N N . TYR A 1 278 ? 18.362 -4.926 -14.409 1.00 98.50 278 TYR A N 1
ATOM 2162 C CA . TYR A 1 278 ? 18.678 -6.242 -13.854 1.00 98.50 278 TYR A CA 1
ATOM 2163 C C . TYR A 1 278 ? 19.128 -6.150 -12.397 1.00 98.50 278 TYR A C 1
ATOM 2165 O O . TYR A 1 278 ? 18.647 -6.918 -11.559 1.00 98.50 278 TYR A O 1
ATOM 2173 N N . VAL A 1 279 ? 20.009 -5.199 -12.069 1.00 98.62 279 VAL A N 1
ATOM 2174 C CA . VAL A 1 279 ? 20.474 -4.987 -10.690 1.00 98.62 279 VAL A CA 1
ATOM 2175 C C . VAL A 1 279 ? 19.307 -4.617 -9.776 1.00 98.62 279 VAL A C 1
ATOM 2177 O O . VAL A 1 279 ? 19.178 -5.197 -8.696 1.00 98.62 279 VAL A O 1
ATOM 2180 N N . TYR A 1 280 ? 18.418 -3.722 -10.214 1.00 98.75 280 TYR A N 1
ATOM 2181 C CA . TYR A 1 280 ? 17.239 -3.347 -9.434 1.00 98.75 280 TYR A CA 1
ATOM 2182 C C . TYR A 1 280 ? 16.302 -4.540 -9.198 1.00 98.75 280 TYR A C 1
ATOM 2184 O O . TYR A 1 280 ? 15.915 -4.803 -8.059 1.00 98.75 280 TYR A O 1
ATOM 2192 N N . LYS A 1 281 ? 15.981 -5.324 -10.239 1.00 98.44 281 LYS A N 1
ATOM 2193 C CA . LYS A 1 281 ? 15.131 -6.523 -10.110 1.00 98.44 281 LYS A CA 1
ATOM 2194 C C . LYS A 1 281 ? 15.752 -7.567 -9.174 1.00 98.44 281 LYS A C 1
ATOM 2196 O O . LYS A 1 281 ? 15.048 -8.170 -8.355 1.00 98.44 281 LYS A O 1
ATOM 2201 N N . ALA A 1 282 ? 17.068 -7.761 -9.248 1.00 98.50 282 ALA A N 1
ATOM 2202 C CA . ALA A 1 282 ? 17.787 -8.642 -8.334 1.00 98.50 282 ALA A CA 1
ATOM 2203 C C . ALA A 1 282 ? 17.723 -8.130 -6.886 1.00 98.50 282 ALA A C 1
ATOM 2205 O O . ALA A 1 282 ? 17.489 -8.922 -5.973 1.00 98.50 282 ALA A O 1
ATOM 2206 N N . GLN A 1 283 ? 17.881 -6.820 -6.665 1.00 98.69 283 GLN A N 1
ATOM 2207 C CA . GLN A 1 283 ? 17.755 -6.233 -5.331 1.00 98.69 283 GLN A CA 1
ATOM 2208 C C . GLN A 1 283 ? 16.328 -6.345 -4.789 1.00 98.69 283 GLN A C 1
ATOM 2210 O O . GLN A 1 283 ? 16.157 -6.761 -3.650 1.00 98.69 283 GLN A O 1
ATOM 2215 N N . SER A 1 284 ? 15.308 -6.081 -5.608 1.00 97.94 284 SER A N 1
ATOM 2216 C CA . SER A 1 284 ? 13.901 -6.256 -5.228 1.00 97.94 284 SER A CA 1
ATOM 2217 C C . SER A 1 284 ? 13.620 -7.682 -4.742 1.00 97.94 284 SER A C 1
ATOM 2219 O O . SER A 1 284 ? 12.968 -7.887 -3.721 1.00 97.94 284 SER A O 1
ATOM 2221 N N . SER A 1 285 ? 14.203 -8.679 -5.412 1.00 97.06 285 SER A N 1
ATOM 2222 C CA . SER A 1 285 ? 14.083 -10.085 -5.010 1.00 97.06 285 SER A CA 1
ATOM 2223 C C . SER A 1 285 ? 14.796 -10.382 -3.683 1.00 97.06 285 SER A C 1
ATOM 2225 O O . SER A 1 285 ? 14.295 -11.169 -2.883 1.00 97.06 285 SER A O 1
ATOM 2227 N N . LYS A 1 286 ? 15.947 -9.746 -3.416 1.00 98.00 286 LYS A N 1
ATOM 2228 C CA . LYS A 1 286 ? 16.654 -9.853 -2.124 1.00 98.00 286 LYS A CA 1
ATOM 2229 C C . LYS A 1 286 ? 15.870 -9.200 -0.989 1.00 98.00 286 LYS A C 1
ATOM 2231 O O . LYS A 1 286 ? 15.800 -9.775 0.094 1.00 98.00 286 LYS A O 1
ATOM 2236 N N . ASP A 1 287 ? 15.283 -8.034 -1.241 1.00 95.50 287 ASP A N 1
ATOM 2237 C CA . ASP A 1 287 ? 14.468 -7.314 -0.262 1.00 95.50 287 ASP A CA 1
ATOM 2238 C C . ASP A 1 287 ? 13.211 -8.116 0.090 1.00 95.50 287 ASP A C 1
ATOM 2240 O O . ASP A 1 287 ? 12.890 -8.257 1.268 1.00 95.50 287 ASP A O 1
ATOM 2244 N N . ALA A 1 288 ? 12.551 -8.716 -0.910 1.00 93.25 288 ALA A N 1
ATOM 2245 C CA . ALA A 1 288 ? 11.468 -9.666 -0.678 1.00 93.25 288 ALA A CA 1
ATOM 2246 C C . ALA A 1 288 ? 11.965 -10.857 0.156 1.00 93.25 288 ALA A C 1
ATOM 2248 O O . ALA A 1 288 ? 11.428 -11.132 1.221 1.00 93.25 288 ALA A O 1
ATOM 2249 N N . TYR A 1 289 ? 13.048 -11.525 -0.250 1.00 93.38 289 TYR A N 1
ATOM 2250 C CA . TYR A 1 289 ? 13.586 -12.671 0.493 1.00 93.38 289 TYR A CA 1
ATOM 2251 C C . TYR A 1 289 ? 13.856 -12.354 1.977 1.00 93.38 289 TYR A C 1
ATOM 2253 O O . TYR A 1 289 ? 13.552 -13.167 2.849 1.00 93.38 289 TYR A O 1
ATOM 2261 N N . ALA A 1 290 ? 14.374 -11.159 2.277 1.00 90.69 290 ALA A N 1
ATOM 2262 C CA . ALA A 1 290 ? 14.689 -10.731 3.638 1.00 90.69 290 ALA A CA 1
ATOM 2263 C C . ALA A 1 290 ? 13.460 -10.623 4.557 1.00 90.69 290 ALA A C 1
ATOM 2265 O O . ALA A 1 290 ? 13.596 -10.847 5.759 1.00 90.69 290 ALA A O 1
ATOM 2266 N N . VAL A 1 291 ? 12.281 -10.311 4.008 1.00 86.06 291 VAL A N 1
ATOM 2267 C CA . VAL A 1 291 ? 11.019 -10.231 4.770 1.00 86.06 291 VAL A CA 1
ATOM 2268 C C . VAL A 1 291 ? 10.130 -11.464 4.590 1.00 86.06 291 VAL A C 1
ATOM 2270 O O . VAL A 1 291 ? 9.087 -11.558 5.228 1.00 86.06 291 VAL A O 1
ATOM 2273 N N . SER A 1 292 ? 10.560 -12.425 3.762 1.00 85.94 292 SER A N 1
ATOM 2274 C CA . SER A 1 292 ? 9.897 -13.719 3.538 1.00 85.94 292 SER A CA 1
ATOM 2275 C C . SER A 1 292 ? 8.384 -13.606 3.260 1.00 85.94 292 SER A C 1
ATOM 2277 O O . SER A 1 292 ? 7.591 -14.236 3.962 1.00 85.94 292 SER A O 1
ATOM 2279 N N . PRO A 1 293 ? 7.957 -12.805 2.261 1.00 85.44 293 PRO A N 1
ATOM 2280 C CA . PRO A 1 293 ? 6.556 -12.703 1.894 1.00 85.44 293 PRO A CA 1
ATOM 2281 C C . PRO A 1 293 ? 6.069 -14.025 1.298 1.00 85.44 293 PRO A C 1
ATOM 2283 O O . PRO A 1 293 ? 6.854 -14.841 0.810 1.00 85.44 293 PRO A O 1
ATOM 2286 N N . GLU A 1 294 ? 4.753 -14.211 1.291 1.00 88.81 294 GLU A N 1
ATOM 2287 C CA . GLU A 1 294 ? 4.118 -15.371 0.660 1.00 88.81 294 GLU A CA 1
ATOM 2288 C C . GLU A 1 294 ? 4.386 -15.418 -0.855 1.00 88.81 294 GLU A C 1
ATOM 2290 O O . GLU A 1 294 ? 4.609 -16.490 -1.415 1.00 88.81 294 GLU A O 1
ATOM 2295 N N . TYR A 1 295 ? 4.413 -14.248 -1.506 1.00 91.94 295 TYR A N 1
ATOM 2296 C CA . TYR A 1 295 ? 4.680 -14.088 -2.935 1.00 91.94 295 TYR A CA 1
ATOM 2297 C C . TYR A 1 295 ? 5.776 -13.055 -3.185 1.00 91.94 295 TYR A C 1
ATOM 2299 O O . TYR A 1 295 ? 5.960 -12.114 -2.414 1.00 91.94 295 TYR A O 1
ATOM 2307 N N . GLY A 1 296 ? 6.484 -13.196 -4.308 1.00 93.38 296 GLY A N 1
ATOM 2308 C CA . GLY A 1 296 ? 7.447 -12.192 -4.750 1.00 93.38 296 GLY A CA 1
ATOM 2309 C C . GLY A 1 296 ? 6.786 -10.838 -5.024 1.00 93.38 296 GLY A C 1
ATOM 2310 O O . GLY A 1 296 ? 5.608 -10.757 -5.374 1.00 93.38 296 GLY A O 1
ATOM 2311 N N . TYR A 1 297 ? 7.562 -9.765 -4.895 1.00 96.25 297 TYR A N 1
ATOM 2312 C CA . TYR A 1 297 ? 7.116 -8.419 -5.239 1.00 96.25 297 TYR A CA 1
ATOM 2313 C C . TYR A 1 297 ? 6.691 -8.313 -6.707 1.00 96.25 297 TYR A C 1
ATOM 2315 O O . TYR A 1 297 ? 7.337 -8.873 -7.596 1.00 96.25 297 TYR A O 1
ATOM 2323 N N . ALA A 1 298 ? 5.629 -7.546 -6.964 1.00 96.88 298 ALA A N 1
ATOM 2324 C CA . ALA A 1 298 ? 5.110 -7.209 -8.287 1.00 96.88 298 ALA A CA 1
ATOM 2325 C C . ALA A 1 298 ? 6.029 -6.212 -9.011 1.00 96.88 298 ALA A C 1
ATOM 2327 O O . ALA A 1 298 ? 5.585 -5.142 -9.411 1.00 96.88 298 ALA A O 1
ATOM 2328 N N . VAL A 1 299 ? 7.310 -6.560 -9.150 1.00 98.19 299 VAL A N 1
ATOM 2329 C CA . VAL A 1 299 ? 8.371 -5.777 -9.794 1.00 98.19 299 VAL A CA 1
ATOM 2330 C C . VAL A 1 299 ? 8.924 -6.568 -10.966 1.00 98.19 299 VAL A C 1
ATOM 2332 O O . VAL A 1 299 ? 9.335 -7.713 -10.792 1.00 98.19 299 VAL A O 1
ATOM 2335 N N . GLY A 1 300 ? 9.017 -5.935 -12.127 1.00 98.12 300 GLY A N 1
ATOM 2336 C CA . GLY A 1 300 ? 9.551 -6.518 -13.348 1.00 98.12 300 GLY A CA 1
ATOM 2337 C C . GLY A 1 300 ? 10.592 -5.644 -14.039 1.00 98.12 300 GLY A C 1
ATOM 2338 O O . GLY A 1 300 ? 11.037 -4.617 -13.522 1.00 98.12 300 GLY A O 1
ATOM 2339 N N . ILE A 1 301 ? 10.971 -6.065 -15.239 1.00 98.62 301 ILE A N 1
ATOM 2340 C CA . ILE A 1 301 ? 11.797 -5.327 -16.193 1.00 98.62 301 ILE A CA 1
ATOM 2341 C C . ILE A 1 301 ? 10.956 -5.108 -17.446 1.00 98.62 301 ILE A C 1
ATOM 2343 O O . ILE A 1 301 ? 10.307 -6.040 -17.925 1.00 98.62 301 ILE A O 1
ATOM 2347 N N . ILE A 1 302 ? 10.992 -3.897 -17.994 1.00 98.44 302 ILE A N 1
ATOM 2348 C CA . ILE A 1 302 ? 10.359 -3.582 -19.273 1.00 98.44 302 ILE A CA 1
ATOM 2349 C C . ILE A 1 302 ? 11.391 -3.031 -20.235 1.00 98.44 302 ILE A C 1
ATOM 2351 O O . ILE A 1 302 ? 12.252 -2.236 -19.860 1.00 98.44 302 ILE A O 1
ATOM 2355 N N . PHE A 1 303 ? 11.256 -3.431 -21.491 1.00 98.62 303 PHE A N 1
ATOM 2356 C CA . PHE A 1 303 ? 11.997 -2.856 -22.597 1.00 98.62 303 PHE A CA 1
ATOM 2357 C C . PHE A 1 303 ? 11.007 -2.167 -23.523 1.00 98.62 303 PHE A C 1
ATOM 2359 O O . PHE A 1 303 ? 10.009 -2.756 -23.952 1.00 98.62 303 PHE A O 1
ATOM 2366 N N . GLY A 1 304 ? 11.294 -0.909 -23.831 1.00 98.12 304 GLY A N 1
ATOM 2367 C CA . GLY A 1 304 ? 10.452 -0.059 -24.653 1.00 98.12 304 GLY A CA 1
ATOM 2368 C C . GLY A 1 304 ? 11.251 0.648 -25.729 1.00 98.12 304 GLY A C 1
ATOM 2369 O O . GLY A 1 304 ? 12.481 0.715 -25.695 1.00 98.12 304 GLY A O 1
ATOM 2370 N N . ARG A 1 305 ? 10.535 1.164 -26.724 1.00 97.50 305 ARG A N 1
ATOM 2371 C CA . ARG A 1 305 ? 11.127 1.913 -27.833 1.00 97.50 305 ARG A CA 1
ATOM 2372 C C . ARG A 1 305 ? 10.297 3.131 -28.207 1.00 97.50 305 ARG A C 1
ATOM 2374 O O . ARG A 1 305 ? 9.070 3.094 -28.138 1.00 97.50 305 ARG A O 1
ATOM 2381 N N . THR A 1 306 ? 10.984 4.173 -28.652 1.00 96.69 306 THR A N 1
ATOM 2382 C CA . THR A 1 306 ? 10.428 5.258 -29.467 1.00 96.69 306 THR A CA 1
ATOM 2383 C C . THR A 1 306 ? 10.994 5.147 -30.886 1.00 96.69 306 THR A C 1
ATOM 2385 O O . THR A 1 306 ? 11.728 4.210 -31.203 1.00 96.69 306 THR A O 1
ATOM 2388 N N . ALA A 1 307 ? 10.673 6.093 -31.772 1.00 92.50 307 ALA A N 1
ATOM 2389 C CA . ALA A 1 307 ? 11.223 6.102 -33.130 1.00 92.50 307 ALA A CA 1
ATOM 2390 C C . ALA A 1 307 ? 12.759 6.258 -33.170 1.00 92.50 307 ALA A C 1
ATOM 2392 O O . ALA A 1 307 ? 13.383 5.872 -34.155 1.00 92.50 307 ALA A O 1
ATOM 2393 N N . GLY A 1 308 ? 13.365 6.832 -32.123 1.00 90.81 308 GLY A N 1
ATOM 2394 C CA . GLY A 1 308 ? 14.794 7.161 -32.088 1.00 90.81 308 GLY A CA 1
ATOM 2395 C C . GLY A 1 308 ? 15.570 6.589 -30.902 1.00 90.81 308 GLY A C 1
ATOM 2396 O O . GLY A 1 308 ? 16.753 6.894 -30.773 1.00 90.81 308 GLY A O 1
ATOM 2397 N N . SER A 1 309 ? 14.932 5.808 -30.027 1.00 94.06 309 SER A N 1
ATOM 2398 C CA . SER A 1 309 ? 15.549 5.301 -28.798 1.00 94.06 309 SER A CA 1
ATOM 2399 C C . SER A 1 309 ? 14.969 3.946 -28.399 1.00 94.06 309 SER A C 1
ATOM 2401 O O . SER A 1 309 ? 13.790 3.676 -28.631 1.00 94.06 309 SER A O 1
ATOM 2403 N N . ALA A 1 310 ? 15.784 3.117 -27.754 1.00 96.00 310 ALA A N 1
ATOM 2404 C CA . ALA A 1 310 ? 15.344 1.957 -26.990 1.00 96.00 310 ALA A CA 1
ATOM 2405 C C . ALA A 1 310 ? 15.810 2.144 -25.548 1.00 96.00 310 ALA A C 1
ATOM 2407 O O . ALA A 1 310 ? 16.868 2.728 -25.317 1.00 96.00 310 ALA A O 1
ATOM 2408 N N . HIS A 1 311 ? 15.004 1.692 -24.596 1.00 97.81 311 HIS A N 1
ATOM 2409 C CA . HIS A 1 311 ? 15.280 1.905 -23.184 1.00 97.81 311 HIS A CA 1
ATOM 2410 C C . HIS A 1 311 ? 14.756 0.751 -22.341 1.00 97.81 311 HIS A C 1
ATOM 2412 O O . HIS A 1 311 ? 13.737 0.145 -22.687 1.00 97.81 311 HIS A O 1
ATOM 2418 N N . ALA A 1 312 ? 15.449 0.466 -21.245 1.00 98.44 312 ALA A N 1
ATOM 2419 C CA . ALA A 1 312 ? 15.053 -0.529 -20.261 1.00 98.44 312 ALA A CA 1
ATOM 2420 C C . ALA A 1 312 ? 14.921 0.128 -18.887 1.00 98.44 312 ALA A C 1
ATOM 2422 O O . ALA A 1 312 ? 15.763 0.932 -18.490 1.00 98.44 312 ALA A O 1
ATOM 2423 N N . VAL A 1 313 ? 13.833 -0.196 -18.197 1.00 98.69 313 VAL A N 1
ATOM 2424 C CA . VAL A 1 313 ? 13.500 0.307 -16.859 1.00 98.69 313 VAL A CA 1
ATOM 2425 C C . VAL A 1 313 ? 12.794 -0.794 -16.073 1.00 98.69 313 VAL A C 1
ATOM 2427 O O . VAL A 1 313 ? 12.457 -1.851 -16.619 1.00 98.69 313 VAL A O 1
ATOM 2430 N N . ASN A 1 314 ? 12.521 -0.557 -14.793 1.00 98.81 314 ASN A N 1
ATOM 2431 C CA . ASN A 1 314 ? 11.705 -1.469 -14.005 1.00 98.81 314 ASN A CA 1
ATOM 2432 C C . ASN A 1 314 ? 10.255 -0.996 -13.957 1.00 98.81 314 ASN A C 1
ATOM 2434 O O . ASN A 1 314 ? 9.969 0.198 -13.886 1.00 98.81 314 ASN A O 1
ATOM 2438 N N . VAL A 1 315 ? 9.338 -1.958 -13.971 1.00 98.62 315 VAL A N 1
ATOM 2439 C CA . VAL A 1 315 ? 7.904 -1.733 -13.767 1.00 98.62 315 VAL A CA 1
ATOM 2440 C C . VAL A 1 315 ? 7.507 -2.300 -12.418 1.00 98.62 315 VAL A C 1
ATOM 2442 O O . VAL A 1 315 ? 8.077 -3.300 -11.984 1.00 98.62 315 VAL A O 1
ATOM 2445 N N . PHE A 1 316 ? 6.523 -1.700 -11.766 1.00 98.31 316 PHE A N 1
ATOM 2446 C CA . PHE A 1 316 ? 5.878 -2.306 -10.615 1.00 98.31 316 PHE A CA 1
ATOM 2447 C C . PHE A 1 316 ? 4.379 -2.025 -10.591 1.00 98.31 316 PHE A C 1
ATOM 2449 O O . PHE A 1 316 ? 3.906 -1.088 -11.234 1.00 98.31 316 PHE A O 1
ATOM 2456 N N . ILE A 1 317 ? 3.631 -2.852 -9.863 1.00 97.12 317 ILE A N 1
ATOM 2457 C CA . ILE A 1 317 ? 2.221 -2.587 -9.567 1.00 97.12 317 ILE A CA 1
ATOM 2458 C C . ILE A 1 317 ? 2.123 -2.062 -8.144 1.00 97.12 317 ILE A C 1
ATOM 2460 O O . ILE A 1 317 ? 2.566 -2.723 -7.198 1.00 97.12 317 ILE A O 1
ATOM 2464 N N . ASP A 1 318 ? 1.561 -0.867 -7.998 1.00 93.56 318 ASP A N 1
ATOM 2465 C CA . ASP A 1 318 ? 1.363 -0.291 -6.680 1.00 93.56 318 ASP A CA 1
ATOM 2466 C C . ASP A 1 318 ? 0.122 -0.857 -5.973 1.00 93.56 318 ASP A C 1
ATOM 2468 O O . ASP A 1 318 ? -0.728 -1.533 -6.556 1.00 93.56 318 ASP A O 1
ATOM 2472 N N . THR A 1 319 ? 0.010 -0.575 -4.681 1.00 91.62 319 THR A N 1
ATOM 2473 C CA . THR A 1 319 ? -1.138 -0.980 -3.845 1.00 91.62 319 THR A CA 1
ATOM 2474 C C . THR A 1 319 ? -2.503 -0.428 -4.294 1.00 91.62 319 THR A C 1
ATOM 2476 O O . THR A 1 319 ? -3.525 -0.927 -3.827 1.00 91.62 319 THR A O 1
ATOM 2479 N N . SER A 1 320 ? -2.549 0.546 -5.214 1.00 86.88 320 SER A N 1
ATOM 2480 C CA . SER A 1 320 ? -3.791 1.017 -5.853 1.00 86.88 320 SER A CA 1
ATOM 2481 C C . SER A 1 320 ? -4.164 0.217 -7.108 1.00 86.88 320 SER A C 1
ATOM 2483 O O . SER A 1 320 ? -5.245 0.403 -7.664 1.00 86.88 320 SER A O 1
ATOM 2485 N N . GLY A 1 321 ? -3.288 -0.688 -7.557 1.00 89.62 321 GLY A N 1
ATOM 2486 C CA . GLY A 1 321 ? -3.441 -1.420 -8.811 1.00 89.62 321 GLY A CA 1
ATOM 2487 C C . GLY A 1 321 ? -2.966 -0.642 -10.031 1.00 89.62 321 GLY A C 1
ATOM 2488 O O . GLY A 1 321 ? -3.303 -1.021 -11.150 1.00 89.62 321 GLY A O 1
ATOM 2489 N N . THR A 1 322 ? -2.190 0.426 -9.844 1.00 91.94 322 THR A N 1
ATOM 2490 C CA . THR A 1 322 ? -1.665 1.224 -10.952 1.00 91.94 322 THR A CA 1
ATOM 2491 C C . THR A 1 322 ? -0.311 0.679 -11.401 1.00 91.94 322 THR A C 1
ATOM 2493 O O . THR A 1 322 ? 0.541 0.324 -10.584 1.00 91.94 322 THR A O 1
ATOM 2496 N N . VAL A 1 323 ? -0.107 0.614 -12.720 1.00 96.88 323 VAL A N 1
ATOM 2497 C CA . VAL A 1 323 ? 1.195 0.299 -13.318 1.00 96.88 323 VAL A CA 1
ATOM 2498 C C . VAL A 1 323 ? 2.093 1.523 -13.198 1.00 96.88 323 VAL A C 1
ATOM 2500 O O . VAL A 1 323 ? 1.794 2.579 -13.757 1.00 96.88 323 VAL A O 1
ATOM 2503 N N . GLN A 1 324 ? 3.214 1.364 -12.513 1.00 98.44 324 GLN A N 1
ATOM 2504 C CA . GLN A 1 324 ? 4.223 2.392 -12.307 1.00 98.44 324 GLN A CA 1
ATOM 2505 C C . GLN A 1 324 ? 5.547 1.954 -12.934 1.00 98.44 324 GLN A C 1
ATOM 2507 O O . GLN A 1 324 ? 5.848 0.765 -13.037 1.00 98.44 324 GLN A O 1
ATOM 2512 N N . VAL A 1 325 ? 6.362 2.920 -13.329 1.00 98.69 325 VAL A N 1
ATOM 2513 C CA . VAL A 1 325 ? 7.713 2.724 -13.850 1.00 98.69 325 VAL A CA 1
ATOM 2514 C C . VAL A 1 325 ? 8.686 3.443 -12.932 1.00 98.69 325 VAL A C 1
ATOM 2516 O O . VAL A 1 325 ? 8.463 4.605 -12.601 1.00 98.69 325 VAL A O 1
ATOM 2519 N N . ILE A 1 326 ? 9.773 2.773 -12.552 1.00 98.75 326 ILE A N 1
ATOM 2520 C CA . ILE A 1 326 ? 10.927 3.402 -11.907 1.00 98.75 326 ILE A CA 1
ATOM 2521 C C . ILE A 1 326 ? 12.107 3.407 -12.875 1.00 98.75 326 ILE A C 1
ATOM 2523 O O . ILE A 1 326 ? 12.454 2.373 -13.440 1.00 98.75 326 ILE A O 1
ATOM 2527 N N . GLU A 1 327 ? 12.729 4.571 -13.050 1.00 98.38 327 GLU A N 1
ATOM 2528 C CA . GLU A 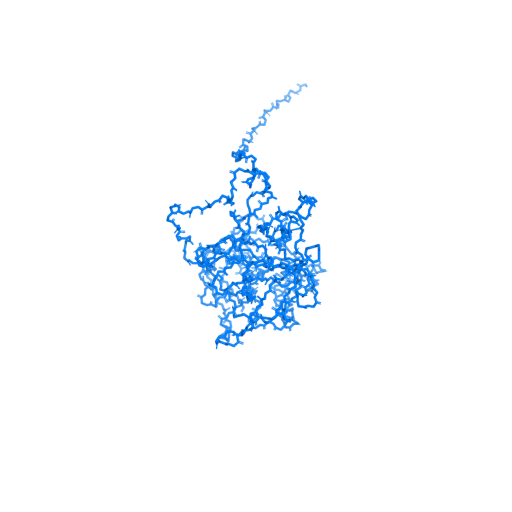1 327 ? 14.001 4.737 -13.750 1.00 98.38 327 GLU A CA 1
ATOM 2529 C C . GLU A 1 327 ? 15.149 4.349 -12.801 1.00 98.38 327 GLU A C 1
ATOM 2531 O O . GLU A 1 327 ? 15.503 5.134 -11.915 1.00 98.38 327 GLU A O 1
ATOM 2536 N N . PRO A 1 328 ? 15.753 3.156 -12.946 1.00 98.38 328 PRO A N 1
ATOM 2537 C CA . PRO A 1 328 ? 16.756 2.669 -12.004 1.00 98.38 328 PRO A CA 1
ATOM 2538 C C . PRO A 1 328 ? 18.076 3.455 -12.051 1.00 98.38 328 PRO A C 1
ATOM 2540 O O . PRO A 1 328 ? 18.911 3.268 -11.172 1.00 98.38 328 PRO A O 1
ATOM 2543 N N . GLN A 1 329 ? 18.288 4.344 -13.029 1.00 98.06 329 GLN A N 1
ATOM 2544 C CA . GLN A 1 329 ? 19.472 5.213 -13.075 1.00 98.06 329 GLN A CA 1
ATOM 2545 C C . GLN A 1 329 ? 19.373 6.446 -12.169 1.00 98.06 329 GLN A C 1
ATOM 2547 O O . GLN A 1 329 ? 20.400 7.031 -11.827 1.00 98.06 329 GLN A O 1
ATOM 2552 N N . ASN A 1 330 ? 18.164 6.893 -11.817 1.00 97.62 330 ASN A N 1
ATOM 2553 C CA . ASN A 1 330 ? 17.979 8.120 -11.032 1.00 97.62 330 ASN A CA 1
ATOM 2554 C C . ASN A 1 330 ? 16.889 8.032 -9.948 1.00 97.62 330 ASN A C 1
ATOM 2556 O O . ASN A 1 330 ? 16.784 8.942 -9.126 1.00 97.62 330 ASN A O 1
ATOM 2560 N N . GLY A 1 331 ? 16.119 6.943 -9.906 1.00 97.81 331 GLY A N 1
ATOM 2561 C CA . GLY A 1 331 ? 15.053 6.703 -8.936 1.00 97.81 331 GLY A CA 1
ATOM 2562 C C . GLY A 1 331 ? 13.747 7.441 -9.232 1.00 97.81 331 GLY A C 1
ATOM 2563 O O . GLY A 1 331 ? 12.861 7.458 -8.383 1.00 97.81 331 GLY A O 1
ATOM 2564 N N . GLN A 1 332 ? 13.601 8.077 -10.398 1.00 98.00 332 GLN A N 1
ATOM 2565 C CA . GLN A 1 332 ? 12.356 8.740 -10.777 1.00 98.00 332 GLN A CA 1
ATOM 2566 C C . GLN A 1 332 ? 11.249 7.705 -10.988 1.00 98.00 332 GLN A C 1
ATOM 2568 O O . GLN A 1 332 ? 11.447 6.723 -11.699 1.00 98.00 332 GLN A O 1
ATOM 2573 N N . ILE A 1 333 ? 10.073 7.967 -10.417 1.00 98.44 333 ILE A N 1
ATOM 2574 C CA . ILE A 1 333 ? 8.874 7.144 -10.589 1.00 98.44 333 ILE A CA 1
ATOM 2575 C C . ILE A 1 333 ? 7.828 7.928 -11.382 1.00 98.44 333 ILE A C 1
ATOM 2577 O O . ILE A 1 333 ? 7.593 9.106 -11.106 1.00 98.44 333 ILE A O 1
ATOM 2581 N N . VAL A 1 334 ? 7.209 7.272 -12.362 1.00 97.88 334 VAL A N 1
ATOM 2582 C CA . VAL A 1 334 ? 6.093 7.797 -13.165 1.00 97.88 334 VAL A CA 1
ATOM 2583 C C . VAL A 1 334 ? 5.043 6.710 -13.380 1.00 97.88 334 VAL A C 1
ATOM 2585 O O . VAL A 1 334 ? 5.375 5.526 -13.377 1.00 97.88 334 VAL A O 1
ATOM 2588 N N . GLU A 1 335 ? 3.793 7.095 -13.640 1.00 97.62 335 GLU A N 1
ATOM 2589 C CA . GLU A 1 335 ? 2.794 6.136 -14.122 1.00 97.62 335 GLU A CA 1
ATOM 2590 C C . GLU A 1 335 ? 3.230 5.555 -15.474 1.00 97.62 335 GLU A C 1
ATOM 2592 O O . GLU A 1 335 ? 3.818 6.254 -16.303 1.00 97.62 335 GLU A O 1
ATOM 2597 N N . GLY A 1 336 ? 2.901 4.288 -15.737 1.00 97.00 336 GLY A N 1
ATOM 2598 C CA . GLY A 1 336 ? 3.307 3.600 -16.966 1.00 97.00 336 GLY A CA 1
ATOM 2599 C C . GLY A 1 336 ? 2.901 4.354 -18.237 1.00 97.00 336 GLY A C 1
ATOM 2600 O O . GLY A 1 336 ? 3.718 4.522 -19.144 1.00 97.00 336 GLY A O 1
ATOM 2601 N N . LYS A 1 337 ? 1.681 4.908 -18.263 1.00 95.81 337 LYS A N 1
ATOM 2602 C CA . LYS A 1 337 ? 1.150 5.710 -19.384 1.00 95.81 337 LYS A CA 1
ATOM 2603 C C . LYS A 1 337 ? 1.951 6.993 -19.665 1.00 95.81 337 LYS A C 1
ATOM 2605 O O . LYS A 1 337 ? 1.866 7.556 -20.755 1.00 95.81 337 LYS A O 1
ATOM 2610 N N . ASP A 1 338 ? 2.721 7.461 -18.684 1.00 97.44 338 ASP A N 1
ATOM 2611 C CA . ASP A 1 338 ? 3.522 8.682 -18.745 1.00 97.44 338 ASP A CA 1
ATOM 2612 C C . ASP A 1 338 ? 5.018 8.415 -18.958 1.00 97.44 338 ASP A C 1
ATOM 2614 O O . ASP A 1 338 ? 5.820 9.352 -18.961 1.00 97.44 338 ASP A O 1
ATOM 2618 N N . TRP A 1 339 ? 5.402 7.161 -19.219 1.00 97.69 339 TRP A N 1
ATOM 2619 C CA . TRP A 1 339 ? 6.776 6.800 -19.551 1.00 97.69 339 TRP A CA 1
ATOM 2620 C C . TRP A 1 339 ? 7.186 7.338 -20.932 1.00 97.69 339 TRP A C 1
ATOM 2622 O O . TRP A 1 339 ? 6.825 6.802 -21.984 1.00 97.69 339 TRP A O 1
ATOM 2632 N N . LYS A 1 340 ? 7.947 8.436 -20.926 1.00 97.00 340 LYS A N 1
ATOM 2633 C CA . LYS A 1 340 ? 8.336 9.207 -22.116 1.00 97.00 340 LYS A CA 1
ATOM 2634 C C . LYS A 1 340 ? 9.851 9.368 -22.207 1.00 97.00 340 LYS A C 1
ATOM 2636 O O . LYS A 1 340 ? 10.549 9.391 -21.196 1.00 97.00 340 LYS A O 1
ATOM 2641 N N . ASP A 1 341 ? 10.363 9.498 -23.425 1.00 94.75 341 ASP A N 1
ATOM 2642 C CA . ASP A 1 341 ? 11.758 9.847 -23.670 1.00 94.75 341 ASP A CA 1
ATOM 2643 C C . ASP A 1 341 ? 12.023 11.349 -23.457 1.00 94.75 341 ASP A C 1
ATOM 2645 O O . ASP A 1 341 ? 11.121 12.150 -23.203 1.00 94.75 341 ASP A O 1
ATOM 2649 N N . ARG A 1 342 ? 13.290 11.759 -23.588 1.00 92.12 342 ARG A N 1
ATOM 2650 C CA . ARG A 1 342 ? 13.724 13.158 -23.412 1.00 92.12 342 ARG A CA 1
ATOM 2651 C C . ARG A 1 342 ? 13.074 14.161 -24.375 1.00 92.12 342 ARG A C 1
ATOM 2653 O O . ARG A 1 342 ? 13.213 15.362 -24.173 1.00 92.12 342 ARG A O 1
ATOM 2660 N N . THR A 1 343 ? 12.443 13.689 -25.449 1.00 94.56 343 THR A N 1
ATOM 2661 C CA . THR A 1 343 ? 11.720 14.519 -26.425 1.00 94.56 343 THR A CA 1
ATOM 2662 C C . THR A 1 343 ? 10.225 14.613 -26.112 1.00 94.56 343 THR A C 1
ATOM 2664 O O . THR A 1 343 ? 9.505 15.344 -26.786 1.00 94.56 343 THR A O 1
ATOM 2667 N N . GLY A 1 344 ? 9.761 13.897 -25.082 1.00 95.00 344 GLY A N 1
ATOM 2668 C CA . GLY A 1 344 ? 8.354 13.783 -24.714 1.00 95.00 344 GLY A CA 1
ATOM 2669 C C . GLY A 1 344 ? 7.604 12.685 -25.473 1.00 95.00 34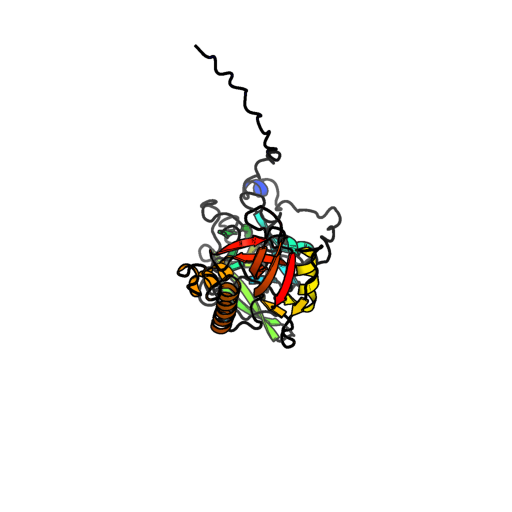4 GLY A C 1
ATOM 2670 O O . GLY A 1 344 ? 6.402 12.530 -25.259 1.00 95.00 344 GLY A O 1
ATOM 2671 N N . ALA A 1 345 ? 8.277 11.915 -26.336 1.00 96.06 345 ALA A N 1
ATOM 2672 C CA . ALA A 1 345 ? 7.651 10.804 -27.043 1.00 96.06 345 ALA A CA 1
ATOM 2673 C C . ALA A 1 345 ? 7.430 9.625 -26.086 1.00 96.06 345 ALA A C 1
ATOM 2675 O O . ALA A 1 345 ? 8.339 9.240 -25.354 1.00 96.06 345 ALA A O 1
ATOM 2676 N N . ALA A 1 346 ? 6.229 9.047 -26.092 1.00 96.81 346 ALA A N 1
ATOM 2677 C CA . ALA A 1 346 ? 5.908 7.894 -25.255 1.00 96.81 346 ALA A CA 1
ATOM 2678 C C . ALA A 1 346 ? 6.687 6.653 -25.712 1.00 96.81 346 ALA A C 1
ATOM 2680 O O . ALA A 1 346 ? 6.723 6.339 -26.906 1.00 96.81 346 ALA A O 1
ATOM 2681 N N . TYR A 1 347 ? 7.290 5.936 -24.765 1.00 98.00 347 TYR A N 1
ATOM 2682 C CA . TYR A 1 347 ? 7.846 4.616 -25.033 1.00 98.00 347 TYR A CA 1
ATOM 2683 C C . TYR A 1 347 ? 6.709 3.611 -25.234 1.00 98.00 347 TYR A C 1
ATOM 2685 O O . TYR A 1 347 ? 5.782 3.539 -24.433 1.00 98.00 347 TYR A O 1
ATOM 2693 N N . SER A 1 348 ? 6.807 2.794 -26.282 1.00 97.81 348 SER A N 1
ATOM 2694 C CA . SER A 1 348 ? 5.975 1.601 -26.441 1.00 97.81 348 SER A CA 1
ATOM 2695 C C . SER A 1 348 ? 6.752 0.394 -25.918 1.00 97.81 348 SER A C 1
ATOM 2697 O O . SER A 1 348 ? 7.775 0.050 -26.529 1.00 97.81 348 SER A O 1
ATOM 2699 N N . PRO A 1 349 ? 6.299 -0.277 -24.842 1.00 98.31 349 PRO A N 1
ATOM 2700 C CA . PRO A 1 349 ? 6.863 -1.557 -24.439 1.00 98.31 349 PRO A CA 1
ATOM 2701 C C . PRO A 1 349 ? 6.791 -2.569 -25.581 1.00 98.31 349 PRO A C 1
ATOM 2703 O O . PRO A 1 349 ? 5.827 -2.592 -26.348 1.00 98.31 349 PRO A O 1
ATOM 2706 N N . TYR A 1 350 ? 7.818 -3.404 -25.692 1.00 98.25 350 TYR A N 1
ATOM 2707 C CA . TYR A 1 350 ? 7.832 -4.558 -26.591 1.00 98.25 350 TYR A CA 1
ATOM 2708 C C . TYR A 1 350 ? 8.197 -5.864 -25.870 1.00 98.25 350 TYR A C 1
ATOM 2710 O O . TYR A 1 350 ? 7.986 -6.944 -26.419 1.00 98.25 350 TYR A O 1
ATOM 2718 N N . PHE A 1 351 ? 8.713 -5.785 -24.642 1.00 98.56 351 PHE A N 1
ATOM 2719 C CA . PHE A 1 351 ? 8.998 -6.938 -23.792 1.00 98.56 351 PHE A CA 1
ATOM 2720 C C . PHE A 1 351 ? 8.808 -6.565 -22.321 1.00 98.56 351 PHE A C 1
ATOM 2722 O O . PHE A 1 351 ? 9.265 -5.504 -21.890 1.00 98.56 351 PHE A O 1
ATOM 2729 N N . ILE A 1 352 ? 8.149 -7.440 -21.564 1.00 98.25 352 ILE A N 1
ATOM 2730 C CA . ILE A 1 352 ? 7.920 -7.295 -20.124 1.00 98.25 352 ILE A CA 1
ATOM 2731 C C . ILE A 1 352 ? 8.246 -8.631 -19.455 1.00 98.25 352 ILE A C 1
ATOM 2733 O O . ILE A 1 352 ? 7.714 -9.666 -19.849 1.00 98.25 352 ILE A O 1
ATOM 2737 N N . LEU A 1 353 ? 9.090 -8.606 -18.426 1.00 97.25 353 LEU A N 1
ATOM 2738 C CA . LEU A 1 353 ? 9.402 -9.751 -17.570 1.00 97.25 353 LEU A CA 1
ATOM 2739 C C . LEU A 1 353 ? 9.030 -9.415 -16.127 1.00 97.25 353 LEU A C 1
ATOM 2741 O O . LEU A 1 353 ? 9.555 -8.441 -15.595 1.00 97.25 353 LEU A O 1
ATOM 2745 N N . MET A 1 354 ? 8.182 -10.227 -15.496 1.00 94.88 354 MET A N 1
ATOM 2746 C CA . MET A 1 354 ? 7.796 -10.084 -14.080 1.00 94.88 354 MET A CA 1
ATOM 2747 C C . MET A 1 354 ? 8.483 -11.113 -13.192 1.00 94.88 354 MET A C 1
ATOM 2749 O O . MET A 1 354 ? 8.455 -12.312 -13.553 1.00 94.88 354 MET A O 1
#

pLDDT: mean 85.69, std 19.83, range [27.53, 98.81]

Mean predicted aligned error: 8.68 Å

Organism: NCBI:txid200379

Nearest PDB structures (foldseek):
  3phz-assembly1_B  TM=4.846E-01  e=1.820E-15  Cerioporus squamosus
  5mua-assembly1_A  TM=5.206E-01  e=1.389E-14  Cerioporus squamosus
  6tsl-assembly1_AAA-2  TM=4.736E-01  e=3.749E-13  Marasmius oreades
  6tsm-assembly1_AAA-2  TM=4.740E-01  e=3.961E-13  Marasmius oreades
  5d61-assembly1_A  TM=4.579E-01  e=4.421E-13  Marasmius oreades

Sequence (354 aa):
MTILRITPTETIDLLVPPQREPHADPGDLLAGHLHAPRRGEDSTGRARGDGPVITLSDPIPAEQIDANTPYVIKDAHGRVLSVQDAGSGTWEWAYFGAYDSYWTDVFPLQFSGNPVDKPSSITMPARTWPLHSNGTATSWEYAFWAPSDYGSSYPVMSLTAKAAQVTPEGFQTYTLSWNNGGTTMSLCADSGSWNWAYVSSTHAAAALTFHKFYVQRKKLDSLFSAAWPDASYDLKLNTGDSHYEALTTSQVMATYHNSGLAQYSWKANYFDCDDFSYVYKAQSSKDAYAVSPEYGYAVGIIFGRTAGSAHAVNVFIDTSGTVQVIEPQNGQIVEGKDWKDRTGAAYSPYFILM

InterPro domains:
  IPR038765 Papain-like cysteine peptidase superfamily [SSF54001] (227-341)
  IPR040600 Agglutinin, C-terminal [PF18021] (244-332)

Secondary structure (DSSP, 8-state):
--PPPPPPPP-----PPP-PPPPPPHHHHHHH-SS---S-SSS-----SS--SEEEPSPBPGGG--SSS-BEEEETTSEEEEEGGGS-SSSEEEEEEEHHHHGGG---BEESS-TTTS-EEEEETTTTEEEEESS--SSEEEEEE--TTS-TTSPBPEEEEEEEEE-TTSPEEEEEEEEETTEEEEEE--SSSEEE-EEESSSPPPPEEEE-EEEEGGGHHHHHHHH-TT---EEE--TT-SEEE-B-HHHHHHHHHHHTGGG---BTTTBSHHHHHHHHHHHHHHHHHHH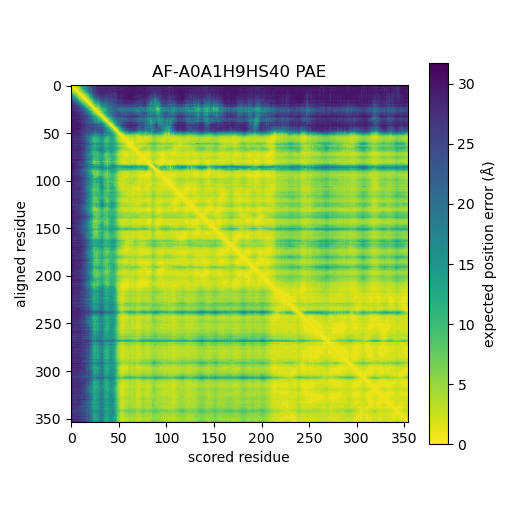--SS-BSEEEEEEE-SS-EEEEEEEEBTTS-EEEE-TTT--EEEGGG-B-TTSPBPEEEEEE-

Solvent-accessible surface area (backbone atoms only — not comparable to full-atom values): 19626 Å² total; per-residue (Å²): 141,80,85,83,83,83,78,84,80,84,78,79,82,75,83,69,72,80,84,68,76,80,78,69,51,80,62,56,50,48,78,79,30,98,50,80,83,75,88,54,100,64,75,78,83,66,76,70,68,90,51,62,75,49,42,71,47,72,69,50,60,64,89,77,42,45,51,86,53,61,30,44,49,30,38,83,80,61,18,27,57,25,38,44,78,59,63,74,67,83,51,32,49,26,25,32,29,32,45,75,74,40,50,83,25,52,58,56,30,26,30,77,34,34,28,65,84,39,68,17,34,45,26,31,68,97,72,61,20,32,39,22,27,68,40,80,64,56,56,56,36,48,29,29,35,28,50,88,80,74,46,92,68,38,45,71,42,41,26,27,45,39,86,70,50,67,47,98,91,67,42,70,24,24,31,42,34,29,72,48,95,87,35,66,21,23,41,26,52,65,85,67,70,52,32,58,26,26,35,19,52,79,58,76,56,34,48,28,33,38,22,41,46,27,35,44,50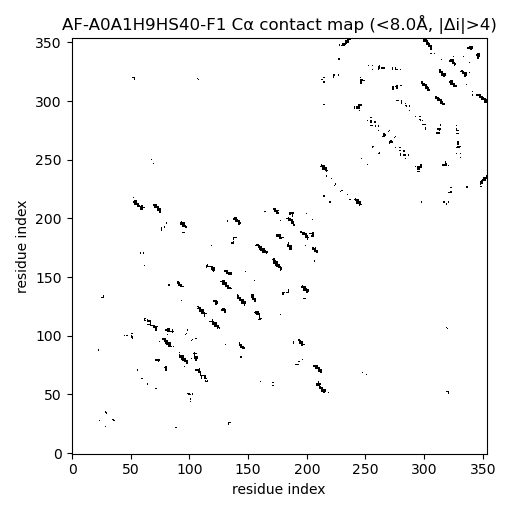,91,48,49,65,60,48,50,40,69,42,38,72,90,43,71,56,50,79,46,68,59,87,87,53,66,45,20,31,36,38,52,72,67,55,56,47,49,38,48,61,74,51,51,40,79,79,57,72,83,36,90,95,80,40,34,50,54,54,40,21,53,51,46,48,52,33,45,51,48,57,36,60,76,69,62,58,97,43,56,59,36,50,23,38,36,34,27,34,49,100,87,49,73,50,36,27,25,34,33,32,32,68,88,51,45,54,30,30,38,38,50,70,77,65,52,72,44,49,44,70,66,43,49,48,100,87,66,50,59,49,38,45,45,35,37,40,81